Protein AF-A0A7S3XRV7-F1 (afdb_monomer)

Solvent-accessible surface area (backbone atoms only — not comparable to full-atom values): 9841 Å² total; per-residue (Å²): 119,77,59,69,60,52,67,41,55,9,74,80,78,59,75,49,63,31,38,31,33,31,69,78,79,70,46,40,19,21,65,66,60,40,55,63,63,30,68,46,78,93,39,49,84,57,52,68,46,79,44,56,48,9,41,76,78,67,71,34,35,34,39,29,37,45,71,66,58,72,59,90,91,42,73,57,55,18,23,24,20,53,62,63,31,58,74,76,40,69,88,53,53,67,45,72,58,41,41,45,9,73,83,78,66,64,41,60,31,34,33,35,26,58,67,57,84,57,42,33,23,21,55,58,59,39,58,69,63,36,70,49,75,79,50,50,76,42,54,65,48,78,47,76,76,53,37,56,66,55,54,53,49,53,54,50,28,59,76,69,71,63,35,66,70,61,50,54,54,50,53,56,54,64,72,75,113

pLDDT: mean 86.74, std 14.55, range [42.66, 98.19]

Sequence (177 aa):
TRETEFVVPCSHCEVENARRLCKECGEVFCAACYDELHAKGKRTGHTFSVVPMCGNCKYQHAARRCEDCHLPLQADRALLCDVCFLADHARHKFKFLLNVCVECRQYVGRVRCHGCLGDLYCLGCFDRLHRFGNKLHHAHERLRYYTMAMRVADKISVQTGQDPATRKAREAKAAAE

Nearest PDB structures (foldseek):
  7vsp-assembly2_B  TM=4.919E-01  e=4.381E-04  Arabidopsis thaliana
  7wsj-assembly2_C  TM=4.719E-01  e=2.017E-04  Arabidopsis thaliana
  7wsj-assembly1_B  TM=4.738E-01  e=2.152E-04  Arabidopsis thaliana
  2d8v-assembly1_A  TM=8.315E-01  e=1.534E-02  Mus musculus
  2yho-assembly1_A  TM=5.138E-01  e=1.511E+00  Homo sapiens

Secondary structure (DSSP, 8-state):
-TTT----B-TTTSSSBP-EEETTT--EE-HHHHHHHHSSGGGTT--EEE-PBPTTTSSSBP-EEESS---TT-GGGGEE-HHHHHHH-TTS-EEESB-B-TTTSSSB--EEETTTTTEEE-HHHHHHHSSSGGGGG--EEE-S--BHHHHHHHHHHHHTT--HHHHHHHHHHHT--

InterPro domains:
  IPR000315 B-box-type zinc finger [PS50119] (5-51)
  IPR000315 B-box-type zinc finger [SM00336] (5-51)
  IPR000315 B-box-type zinc finger [SM00336] (61-97)

Foldseek 3Di:
DVLQFAFFAAPPPSPDGFFWQWPVVRGTHNPVCCCVVQVDDPNVPIDTDTQACAQPPSGGTFQKFFPVPPDPVRNSNRGHALVVCVVPPVPTDIDTFADAQPPPSRHHFFKQWVVVVRGGHGRVVCCVPQVDDPSVPTDMDTHSGGGPVNVVVQVVCVVVVVHPVVVVVVVVVVVVD

Mean predicted aligned error: 7.34 Å

Structure (mmCIF, N/CA/C/O backbone):
data_AF-A0A7S3XRV7-F1
#
_entry.id   AF-A0A7S3XRV7-F1
#
loop_
_atom_site.group_PDB
_atom_site.id
_atom_site.type_symbol
_atom_site.label_atom_id
_atom_site.label_alt_id
_atom_site.label_comp_id
_atom_site.label_asym_id
_atom_site.label_entity_id
_atom_site.label_seq_id
_atom_site.pdbx_PDB_ins_code
_atom_site.Cartn_x
_atom_site.Cartn_y
_atom_site.Cartn_z
_atom_site.occupancy
_atom_site.B_iso_or_equiv
_atom_site.auth_seq_id
_atom_site.auth_comp_id
_atom_site.auth_asym_id
_atom_site.auth_atom_id
_atom_site.pdbx_PDB_model_num
ATOM 1 N N . THR A 1 1 ? 18.331 5.591 -1.174 1.00 53.75 1 THR A N 1
ATOM 2 C CA . THR A 1 1 ? 17.847 4.519 -0.268 1.00 53.75 1 THR A CA 1
ATOM 3 C C . THR A 1 1 ? 16.376 4.681 0.116 1.00 53.75 1 THR A C 1
ATOM 5 O O . THR A 1 1 ? 15.651 3.709 -0.016 1.00 53.75 1 THR A O 1
ATOM 8 N N . ARG A 1 2 ? 15.862 5.887 0.422 1.00 65.62 2 ARG A N 1
ATOM 9 C CA . ARG A 1 2 ? 14.422 6.123 0.728 1.00 65.62 2 ARG A CA 1
ATOM 10 C C . ARG A 1 2 ? 13.422 5.923 -0.434 1.00 65.62 2 ARG A C 1
ATOM 12 O O . ARG A 1 2 ? 12.218 5.801 -0.219 1.00 65.62 2 ARG A O 1
ATOM 19 N N . GLU A 1 3 ? 13.893 5.897 -1.680 1.00 81.00 3 GLU A N 1
ATOM 20 C CA . GLU A 1 3 ? 13.036 5.798 -2.876 1.00 81.00 3 GLU A CA 1
ATOM 21 C C . GLU A 1 3 ? 12.458 4.398 -3.126 1.00 81.00 3 GLU A C 1
ATOM 23 O O . GLU A 1 3 ? 11.454 4.270 -3.832 1.00 81.00 3 GLU A O 1
ATOM 28 N N . THR A 1 4 ? 13.064 3.355 -2.554 1.00 85.75 4 THR A N 1
ATOM 29 C CA . THR A 1 4 ? 12.650 1.948 -2.716 1.00 85.75 4 THR A CA 1
ATOM 30 C C . THR A 1 4 ? 12.044 1.364 -1.443 1.00 85.75 4 THR A C 1
ATOM 32 O O . THR A 1 4 ? 11.260 0.423 -1.520 1.00 85.75 4 THR A O 1
ATOM 35 N N . GLU A 1 5 ? 12.349 1.948 -0.283 1.00 91.06 5 GLU A N 1
ATOM 36 C CA . GLU A 1 5 ? 11.780 1.558 1.006 1.00 91.06 5 GLU A CA 1
ATOM 37 C C . GLU A 1 5 ? 10.291 1.897 1.066 1.00 91.06 5 GLU A C 1
ATOM 39 O O . GLU A 1 5 ? 9.912 3.061 0.917 1.00 91.06 5 GLU A O 1
ATOM 44 N N . PHE A 1 6 ? 9.440 0.898 1.303 1.00 94.75 6 PHE A N 1
ATOM 45 C CA . PHE A 1 6 ? 8.003 1.085 1.487 1.00 94.75 6 PHE A CA 1
ATOM 46 C C . PHE A 1 6 ? 7.627 0.947 2.964 1.00 94.75 6 PHE A C 1
ATOM 48 O O . PHE A 1 6 ? 7.360 -0.146 3.462 1.00 94.75 6 PHE A O 1
ATOM 55 N N . VAL A 1 7 ? 7.634 2.082 3.660 1.00 95.19 7 VAL A N 1
ATOM 56 C CA . VAL A 1 7 ? 7.236 2.206 5.064 1.00 95.19 7 VAL A CA 1
ATOM 57 C C . VAL A 1 7 ? 6.002 3.094 5.140 1.00 95.19 7 VAL A C 1
ATOM 59 O O . VAL A 1 7 ? 5.968 4.171 4.541 1.00 95.19 7 VAL A O 1
ATOM 62 N N . VAL A 1 8 ? 4.987 2.629 5.861 1.00 96.19 8 VAL A N 1
ATOM 63 C CA . VAL A 1 8 ? 3.709 3.320 6.040 1.00 96.19 8 VAL A CA 1
ATOM 64 C C . VAL A 1 8 ? 3.580 3.754 7.501 1.00 96.19 8 VAL A C 1
ATOM 66 O O . VAL A 1 8 ? 3.195 2.936 8.343 1.00 96.19 8 VAL A O 1
ATOM 69 N N . PRO A 1 9 ? 3.899 5.016 7.829 1.00 96.12 9 PRO A N 1
ATOM 70 C CA . PRO A 1 9 ? 3.739 5.526 9.182 1.00 96.12 9 PRO A CA 1
ATOM 71 C C . PRO A 1 9 ? 2.257 5.713 9.523 1.00 96.12 9 PRO A C 1
ATOM 73 O O . PRO A 1 9 ? 1.427 5.999 8.653 1.00 96.12 9 PRO A O 1
ATOM 76 N N . CYS A 1 10 ? 1.933 5.571 10.805 1.00 97.44 10 CYS A N 1
ATOM 77 C CA . CYS A 1 10 ? 0.620 5.871 11.366 1.00 97.44 10 CYS A CA 1
ATOM 78 C C . CYS A 1 10 ? 0.174 7.290 10.981 1.00 97.44 10 CYS A C 1
ATOM 80 O O . CYS A 1 10 ? 0.929 8.239 11.171 1.00 97.44 10 CYS A O 1
ATOM 82 N N . SER A 1 11 ? -1.058 7.452 10.495 1.00 96.38 11 SER A N 1
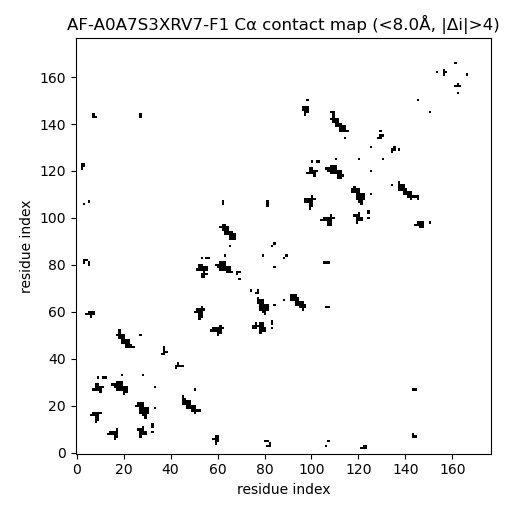ATOM 83 C CA . SER A 1 11 ? -1.632 8.763 10.162 1.00 96.38 11 SER A CA 1
ATOM 84 C C . SER A 1 11 ? -1.837 9.668 11.381 1.00 96.38 11 SER A C 1
ATOM 86 O O . SER A 1 11 ? -2.041 10.862 11.206 1.00 96.38 11 SER A O 1
ATOM 88 N N . HIS A 1 12 ? -1.810 9.119 12.601 1.00 96.50 12 HIS A N 1
ATOM 89 C CA . HIS A 1 12 ? -2.003 9.903 13.820 1.00 96.50 12 HIS A CA 1
ATOM 90 C C . HIS A 1 12 ? -0.690 10.325 14.481 1.00 96.50 12 HIS A C 1
ATOM 92 O O . HIS A 1 12 ? -0.454 11.513 14.653 1.00 96.50 12 HIS A O 1
ATOM 98 N N . CYS A 1 13 ? 0.154 9.364 14.869 1.00 97.06 13 CYS A N 1
ATOM 99 C CA . CYS A 1 13 ? 1.386 9.675 15.593 1.00 97.06 13 CYS A CA 1
ATOM 100 C C . CYS A 1 13 ? 2.597 9.879 14.681 1.00 97.06 13 CYS A C 1
ATOM 102 O O . CYS A 1 13 ? 3.592 10.411 15.144 1.00 97.06 13 CYS A O 1
ATOM 104 N N . GLU A 1 14 ? 2.554 9.405 13.431 1.00 95.88 14 GLU A N 1
ATOM 105 C CA . GLU A 1 14 ? 3.657 9.438 12.452 1.00 95.88 14 GLU A CA 1
ATOM 106 C C . GLU A 1 14 ? 4.988 8.789 12.884 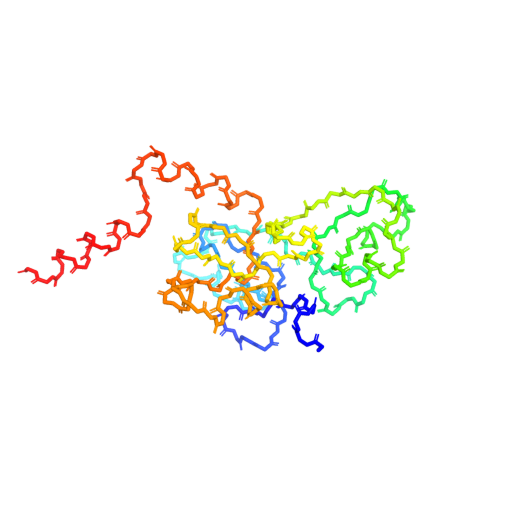1.00 95.88 14 GLU A C 1
ATOM 108 O O . GLU A 1 14 ? 5.925 8.731 12.092 1.00 95.88 14 GLU A O 1
ATOM 113 N N . VAL A 1 15 ? 5.054 8.238 14.098 1.00 95.12 15 VAL A N 1
ATOM 114 C CA . VAL A 1 15 ? 6.232 7.565 14.661 1.00 95.12 15 VAL A CA 1
ATOM 115 C C . VAL A 1 15 ? 6.215 6.071 14.339 1.00 95.12 15 VAL A C 1
ATOM 117 O O . VAL A 1 15 ? 7.172 5.531 13.793 1.00 95.12 15 VAL A O 1
ATOM 120 N N . GLU A 1 16 ? 5.110 5.396 14.656 1.00 96.50 16 GLU A N 1
ATOM 121 C CA . GLU A 1 16 ? 5.004 3.942 14.538 1.00 96.50 16 GLU A CA 1
ATOM 122 C C . GLU A 1 16 ? 4.483 3.494 13.172 1.00 96.50 16 GLU A C 1
ATOM 124 O O . GLU A 1 16 ? 3.670 4.167 12.528 1.00 96.50 16 GLU A O 1
ATOM 129 N N . ASN A 1 17 ? 4.874 2.286 12.766 1.00 96.94 17 ASN A N 1
ATOM 130 C CA . ASN A 1 17 ? 4.366 1.668 11.547 1.00 96.94 17 ASN A CA 1
ATOM 131 C C . ASN A 1 17 ? 2.883 1.320 11.672 1.00 96.94 17 ASN A C 1
ATOM 133 O O . ASN A 1 17 ? 2.439 0.688 12.637 1.00 96.94 17 ASN A O 1
ATOM 137 N N . ALA A 1 18 ? 2.118 1.664 10.641 1.00 97.69 18 ALA A N 1
ATOM 138 C CA . ALA A 1 18 ? 0.713 1.326 10.586 1.00 97.69 18 ALA A CA 1
ATOM 139 C C . ALA A 1 18 ? 0.502 -0.192 10.528 1.00 97.69 18 ALA A C 1
ATOM 141 O O . ALA A 1 18 ? 1.194 -0.914 9.812 1.00 97.69 18 ALA A O 1
ATOM 142 N N . ARG A 1 19 ? -0.486 -0.676 11.278 1.00 97.56 19 ARG A N 1
ATOM 143 C CA . ARG A 1 19 ? -0.888 -2.090 11.336 1.00 97.56 19 ARG A CA 1
ATOM 144 C C . ARG A 1 19 ? -2.345 -2.297 10.947 1.00 97.56 19 ARG A C 1
ATOM 146 O O . ARG A 1 19 ? -2.739 -3.426 10.662 1.00 97.56 19 ARG A O 1
ATOM 153 N N . ARG A 1 20 ? -3.141 -1.227 10.925 1.00 97.75 20 ARG A N 1
ATOM 154 C CA . ARG A 1 20 ? -4.582 -1.269 10.677 1.00 97.75 20 ARG A CA 1
ATOM 155 C C . ARG A 1 20 ? -4.966 -0.192 9.671 1.00 97.75 20 ARG A C 1
ATOM 157 O O . ARG A 1 20 ? -4.579 0.958 9.835 1.00 97.75 20 ARG A O 1
ATOM 164 N N . LEU A 1 21 ? -5.712 -0.574 8.643 1.00 97.12 21 LEU A N 1
ATOM 165 C CA . LEU A 1 21 ? -6.384 0.331 7.716 1.00 97.12 21 LEU A CA 1
ATOM 166 C C . LEU A 1 21 ? -7.851 0.365 8.123 1.00 97.12 21 LEU A C 1
ATOM 168 O O . LEU A 1 21 ? -8.527 -0.658 8.026 1.00 97.12 21 LEU A O 1
ATOM 172 N N . CYS A 1 22 ? -8.323 1.516 8.584 1.00 95.88 22 CYS A N 1
ATOM 173 C CA . CYS A 1 22 ? -9.730 1.733 8.885 1.00 95.88 22 CYS A CA 1
ATOM 174 C C . CYS A 1 22 ? -10.523 1.793 7.574 1.00 95.88 22 CYS A C 1
ATOM 176 O O . CYS A 1 22 ? -10.185 2.592 6.698 1.00 95.88 22 CYS A O 1
ATOM 178 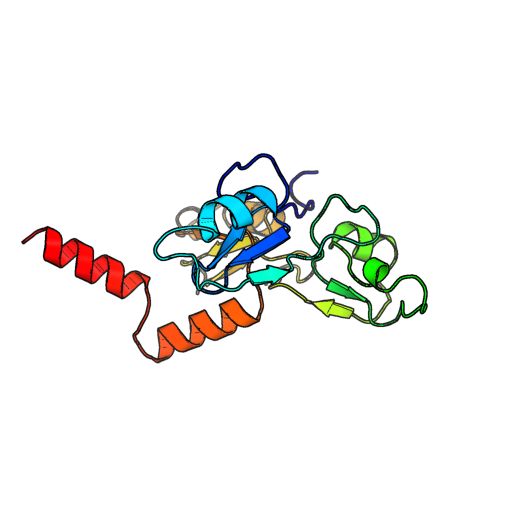N N . LYS A 1 23 ? -11.551 0.953 7.416 1.00 92.62 23 LYS A N 1
ATOM 179 C CA . LYS A 1 23 ? -12.279 0.839 6.140 1.00 92.62 23 LYS A CA 1
ATOM 180 C C . LYS A 1 23 ? -13.158 2.055 5.868 1.00 92.62 23 LYS A C 1
ATOM 182 O O . LYS A 1 23 ? -13.346 2.423 4.715 1.00 92.62 23 LYS A O 1
ATOM 187 N N . GLU A 1 24 ? -13.661 2.678 6.925 1.00 92.06 24 GLU A N 1
ATOM 188 C CA . GLU A 1 24 ? -14.593 3.798 6.875 1.00 92.06 24 GLU A CA 1
ATOM 189 C C . GLU A 1 24 ? -13.853 5.141 6.840 1.00 92.06 24 GLU A C 1
ATOM 191 O O . GLU A 1 24 ? -14.269 6.050 6.128 1.00 92.06 24 GLU A O 1
ATOM 196 N N . CYS A 1 25 ? -12.725 5.268 7.553 1.00 91.81 25 CYS A N 1
ATOM 197 C CA . CYS A 1 25 ? -11.884 6.469 7.458 1.00 91.81 25 CYS A CA 1
ATOM 198 C C . CYS A 1 25 ? -11.032 6.482 6.178 1.00 91.81 25 CYS A C 1
ATOM 200 O O . CYS A 1 25 ? -10.655 7.550 5.711 1.00 91.81 25 CYS A O 1
ATOM 202 N N . GLY A 1 26 ? -10.668 5.308 5.644 1.00 90.44 26 GLY A N 1
ATOM 203 C CA . GLY A 1 26 ? -9.683 5.188 4.560 1.00 90.44 26 GLY A CA 1
ATOM 204 C C . GLY A 1 26 ? -8.242 5.490 4.997 1.00 90.44 26 GLY A C 1
ATOM 205 O O . GLY A 1 26 ? -7.362 5.664 4.157 1.00 90.44 26 GLY A O 1
ATOM 206 N N . GLU A 1 27 ? -7.992 5.546 6.307 1.00 93.19 27 GLU A N 1
ATOM 207 C CA . GLU A 1 27 ? -6.715 5.934 6.910 1.00 93.19 27 GLU A CA 1
ATOM 208 C C . GLU A 1 27 ? -6.035 4.774 7.639 1.00 93.19 27 GLU A C 1
ATOM 210 O O . GLU A 1 27 ? -6.674 3.814 8.084 1.00 93.19 27 GLU A O 1
ATOM 215 N N . VAL A 1 28 ? -4.715 4.882 7.786 1.00 96.88 28 VAL A N 1
ATOM 216 C CA . VAL A 1 28 ? -3.864 3.849 8.376 1.00 96.88 28 VAL A CA 1
ATOM 217 C C . VAL A 1 28 ? -3.345 4.263 9.747 1.00 96.88 28 VAL A C 1
ATOM 219 O O . VAL A 1 28 ? -2.876 5.377 9.945 1.00 96.88 28 VAL A O 1
ATOM 222 N N . PHE A 1 29 ? -3.381 3.342 10.701 1.00 97.94 29 PHE A N 1
ATOM 223 C CA . PHE A 1 29 ? -3.020 3.590 12.092 1.00 97.94 29 PHE A CA 1
ATOM 224 C C . PHE A 1 29 ? -2.095 2.493 12.613 1.00 97.94 29 PHE A C 1
ATOM 226 O O . PHE A 1 29 ? -2.196 1.328 12.207 1.00 97.94 29 PHE A O 1
ATOM 233 N N . CYS A 1 30 ? -1.203 2.839 13.542 1.00 98.19 30 CYS A N 1
ATOM 234 C CA . CYS A 1 30 ? -0.597 1.829 14.407 1.00 98.19 30 CYS A CA 1
ATOM 235 C C . CYS A 1 30 ? -1.685 1.219 15.312 1.00 98.19 30 CYS A C 1
ATOM 237 O O . CYS A 1 30 ? -2.780 1.770 15.442 1.00 98.19 30 CYS A O 1
ATOM 239 N N . ALA A 1 31 ? -1.404 0.062 15.916 1.00 97.62 31 ALA A N 1
ATOM 240 C CA . ALA A 1 31 ? -2.401 -0.643 16.724 1.00 97.62 31 ALA A CA 1
ATOM 241 C C . ALA A 1 31 ? -2.924 0.223 17.886 1.00 97.62 31 ALA A C 1
ATOM 243 O O . ALA A 1 31 ? -4.133 0.380 18.011 1.00 97.62 31 ALA A O 1
ATOM 244 N N . ALA A 1 32 ? -2.021 0.863 18.639 1.00 97.62 32 ALA A N 1
ATOM 245 C CA . ALA A 1 32 ? -2.371 1.699 19.787 1.00 97.62 32 ALA A CA 1
ATOM 246 C C . ALA A 1 32 ? -3.255 2.897 19.402 1.00 97.62 32 ALA A C 1
ATOM 248 O O . ALA A 1 32 ? -4.332 3.067 19.965 1.00 97.62 32 ALA A O 1
ATOM 249 N N . CYS A 1 33 ? -2.856 3.683 18.392 1.00 97.81 33 CYS A N 1
ATOM 250 C CA . CYS A 1 33 ? -3.654 4.831 17.955 1.00 97.81 33 CYS A CA 1
ATOM 251 C C . CYS A 1 33 ? -5.008 4.410 17.378 1.00 97.81 33 CYS A C 1
ATOM 253 O O . CYS A 1 33 ? -5.979 5.148 17.510 1.00 97.81 33 CYS A O 1
ATOM 255 N N . TYR A 1 34 ? -5.096 3.243 16.726 1.00 97.44 34 TYR A N 1
ATOM 256 C CA . TYR A 1 34 ? -6.392 2.742 16.281 1.00 97.44 34 TYR A CA 1
ATOM 257 C C . TYR A 1 34 ? -7.297 2.463 17.479 1.00 97.44 34 TYR A C 1
ATOM 259 O O . TYR A 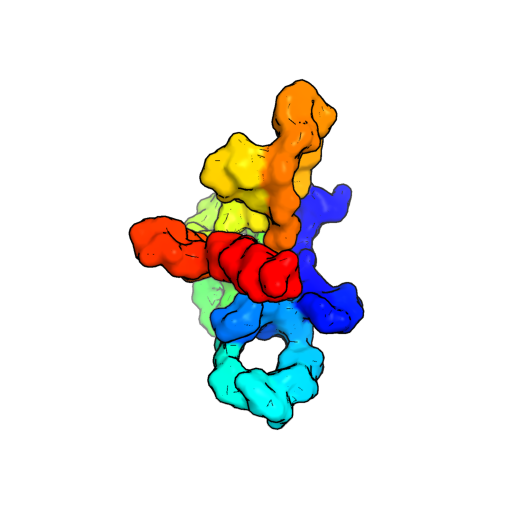1 34 ? -8.410 2.978 17.505 1.00 97.44 34 TYR A O 1
ATOM 267 N N . ASP A 1 35 ? -6.812 1.682 18.448 1.00 96.62 35 ASP A N 1
ATOM 268 C CA . ASP A 1 35 ? -7.576 1.292 19.634 1.00 96.62 35 ASP A CA 1
ATOM 269 C C . ASP A 1 35 ? -8.032 2.521 20.428 1.00 96.62 35 ASP A C 1
ATOM 271 O O . ASP A 1 35 ? -9.197 2.618 20.794 1.00 96.62 35 ASP A O 1
ATOM 275 N N . GLU A 1 36 ? -7.167 3.516 20.608 1.00 95.81 36 GLU A N 1
ATOM 276 C CA . GLU A 1 36 ? -7.512 4.746 21.321 1.00 95.81 36 GLU A CA 1
ATOM 277 C C . GLU A 1 36 ? -8.554 5.597 20.573 1.00 95.81 36 GLU A C 1
ATOM 279 O O . GLU A 1 36 ? -9.579 5.985 21.142 1.00 95.81 36 GLU A O 1
ATOM 284 N N . LEU A 1 37 ? -8.325 5.868 19.282 1.00 94.25 37 LEU A N 1
ATOM 285 C CA . LEU A 1 37 ? -9.169 6.774 18.494 1.00 94.25 37 LEU A CA 1
ATOM 286 C C . LEU A 1 37 ? -10.489 6.144 18.039 1.00 94.25 37 LEU A C 1
ATOM 288 O O . LEU A 1 37 ? -11.426 6.877 17.710 1.00 94.25 37 LEU A O 1
ATOM 292 N N . HIS A 1 38 ? -10.557 4.813 17.980 1.00 95.62 38 HIS A N 1
ATOM 293 C CA . HIS A 1 38 ? -11.748 4.065 17.577 1.00 95.62 38 HIS A CA 1
ATOM 294 C C . HIS A 1 38 ? -12.457 3.401 18.762 1.00 95.62 38 HIS A C 1
ATOM 296 O O . HIS A 1 38 ? -13.510 2.818 18.565 1.00 95.62 38 HIS A O 1
ATOM 302 N N . ALA A 1 39 ? -11.980 3.536 20.004 1.00 92.62 39 ALA A N 1
ATOM 303 C CA . ALA A 1 39 ? -12.723 3.059 21.176 1.00 92.62 39 ALA A CA 1
ATOM 304 C C . ALA A 1 39 ? -13.896 3.967 21.583 1.00 92.62 39 ALA A C 1
ATOM 306 O O . ALA A 1 39 ? -14.710 3.569 22.416 1.00 92.62 39 ALA A O 1
ATOM 307 N N . LYS A 1 40 ? -13.990 5.202 21.060 1.00 89.75 40 LYS A N 1
ATOM 308 C CA . LYS A 1 40 ? -14.964 6.204 21.532 1.00 89.75 40 LYS A CA 1
ATOM 309 C C . LYS A 1 40 ? -15.657 6.971 20.402 1.00 89.75 40 LYS A C 1
ATOM 311 O O . LYS A 1 40 ? -15.126 7.160 19.309 1.00 89.75 40 LYS A O 1
ATOM 316 N N . GLY A 1 41 ? -16.865 7.453 20.700 1.00 89.44 41 GLY A N 1
ATOM 317 C CA . GLY A 1 41 ? -17.637 8.339 19.828 1.00 89.44 41 GLY A CA 1
ATOM 318 C C . GLY A 1 41 ? -18.067 7.689 18.510 1.00 89.44 41 GLY A C 1
ATOM 319 O O . GLY A 1 41 ? -18.326 6.489 18.444 1.00 89.44 41 GLY A O 1
ATOM 320 N N . LYS A 1 42 ? -18.127 8.500 17.446 1.00 88.88 42 LYS A N 1
ATOM 321 C CA . LYS A 1 42 ? -18.632 8.102 16.118 1.00 88.88 42 LYS A CA 1
ATOM 322 C C . LYS A 1 42 ? -17.788 7.027 15.413 1.00 88.88 42 LYS A C 1
ATOM 324 O O . LYS A 1 42 ? -18.246 6.474 14.424 1.00 88.88 42 LYS A O 1
ATOM 329 N N . ARG A 1 43 ? -16.575 6.744 15.903 1.00 90.38 43 ARG A N 1
ATOM 330 C CA . ARG A 1 43 ? -15.614 5.810 15.287 1.00 90.38 43 ARG A CA 1
ATOM 331 C C . ARG A 1 43 ? -15.644 4.396 15.881 1.00 90.38 43 ARG A C 1
ATOM 333 O O . ARG A 1 43 ? -14.946 3.527 15.379 1.00 90.38 43 ARG A O 1
ATOM 340 N N . THR A 1 44 ? -16.463 4.159 16.905 1.00 91.75 44 THR A N 1
ATOM 341 C CA . THR A 1 44 ? -16.598 2.861 17.602 1.00 91.75 44 THR A CA 1
ATOM 342 C C . THR A 1 44 ? -17.064 1.711 16.725 1.00 91.75 44 THR A C 1
ATOM 344 O O . THR A 1 44 ? -16.652 0.577 16.934 1.00 91.75 44 THR A O 1
ATOM 347 N N . GLY A 1 45 ? -17.906 1.998 15.732 1.00 92.62 45 GLY A N 1
ATOM 348 C CA . GLY A 1 45 ? -18.403 0.994 14.792 1.00 92.62 45 GLY A CA 1
ATOM 349 C C . GLY A 1 45 ? -17.498 0.755 13.585 1.00 92.62 45 GLY A C 1
ATOM 350 O O . GLY A 1 45 ? -17.849 -0.049 12.727 1.00 92.62 45 GLY A O 1
ATOM 351 N N . HIS A 1 46 ? -16.377 1.469 13.471 1.00 95.69 46 HIS A N 1
ATOM 352 C CA . HIS A 1 46 ? -15.494 1.312 12.324 1.00 95.69 46 HIS A CA 1
ATOM 353 C C . HIS A 1 46 ? -14.746 -0.016 12.398 1.00 95.69 46 HIS A C 1
ATOM 355 O O . HIS A 1 46 ? -14.323 -0.467 13.462 1.00 95.69 46 HIS A O 1
ATOM 361 N N . THR A 1 47 ? -14.535 -0.623 11.240 1.00 95.50 47 THR A N 1
ATOM 362 C CA . THR A 1 47 ? -13.803 -1.873 11.097 1.00 95.50 47 THR A CA 1
ATOM 363 C C . THR A 1 47 ? -12.443 -1.621 10.460 1.00 95.50 47 THR A C 1
ATOM 365 O O . THR A 1 47 ? -12.191 -0.596 9.824 1.00 95.50 47 THR A O 1
ATOM 368 N N . PHE A 1 48 ? -11.517 -2.566 10.616 1.00 96.69 48 PHE A N 1
ATOM 369 C CA . PHE A 1 48 ? -10.208 -2.459 9.985 1.00 96.69 48 PHE A CA 1
ATOM 370 C C . PHE A 1 48 ? -9.825 -3.706 9.201 1.00 96.69 48 PHE A C 1
ATOM 372 O O . PHE A 1 48 ? -10.298 -4.814 9.450 1.00 96.69 48 PHE A O 1
ATOM 379 N N . SER A 1 49 ? -8.937 -3.512 8.232 1.00 95.56 49 SER A N 1
ATOM 380 C CA . SER A 1 49 ? -8.133 -4.575 7.637 1.00 95.56 49 SER A CA 1
ATOM 381 C C . SER A 1 49 ? -6.689 -4.467 8.112 1.00 95.56 49 SER A C 1
ATOM 383 O O . SER A 1 49 ? -6.188 -3.371 8.370 1.00 95.56 49 SER A O 1
ATOM 385 N N . VAL A 1 50 ? -6.004 -5.603 8.208 1.00 95.81 50 VAL A N 1
ATOM 386 C CA . VAL A 1 50 ? -4.589 -5.643 8.588 1.00 95.81 50 VAL A CA 1
ATOM 387 C C . VAL A 1 50 ? -3.734 -5.032 7.480 1.00 95.81 50 VAL A C 1
ATOM 389 O O . VAL A 1 50 ? -3.914 -5.349 6.306 1.00 95.81 50 VAL A O 1
ATOM 392 N N . VAL A 1 51 ? -2.780 -4.186 7.867 1.00 96.38 51 VAL A N 1
ATOM 393 C CA . VAL A 1 51 ? -1.712 -3.686 6.994 1.00 96.38 51 VAL A CA 1
ATOM 394 C C . VAL A 1 51 ? -0.501 -4.609 7.201 1.00 96.38 51 VAL A C 1
ATOM 396 O O . VAL A 1 51 ? 0.153 -4.529 8.245 1.00 96.38 51 VAL A O 1
ATOM 399 N N . PRO A 1 52 ? -0.224 -5.543 6.275 1.00 95.50 52 PRO A N 1
ATOM 400 C CA . PRO A 1 52 ? 0.789 -6.567 6.472 1.00 95.50 52 PRO A CA 1
ATOM 401 C C . PRO A 1 52 ? 2.202 -5.984 6.418 1.00 95.50 52 PRO A C 1
ATOM 403 O O . PRO A 1 52 ? 2.520 -5.150 5.567 1.00 95.50 52 PRO A O 1
ATOM 406 N N . MET A 1 53 ? 3.074 -6.492 7.286 1.00 95.69 53 MET A N 1
ATOM 407 C CA . MET A 1 53 ? 4.515 -6.249 7.201 1.00 95.69 53 MET A CA 1
ATOM 408 C C . MET A 1 53 ? 5.192 -7.299 6.333 1.00 95.69 53 MET A C 1
ATOM 410 O O . MET A 1 53 ? 4.706 -8.421 6.201 1.00 95.69 53 MET A O 1
ATOM 414 N N . CYS A 1 54 ? 6.358 -6.953 5.799 1.00 94.88 54 CYS A N 1
ATOM 415 C CA . CYS A 1 54 ? 7.258 -7.904 5.171 1.00 94.88 54 CYS A CA 1
ATOM 416 C C . CYS A 1 54 ? 7.669 -8.980 6.183 1.00 94.88 54 CYS A C 1
ATOM 418 O O . CYS A 1 54 ? 8.241 -8.685 7.230 1.00 94.88 54 CYS A O 1
ATOM 420 N N . GLY A 1 55 ? 7.409 -10.238 5.854 1.00 91.69 55 GLY A N 1
ATOM 421 C CA . GLY A 1 55 ? 7.771 -11.402 6.640 1.00 91.69 55 GLY A CA 1
ATOM 422 C C . GLY A 1 55 ? 9.266 -11.662 6.743 1.00 91.69 55 GLY A C 1
ATOM 423 O O . GLY A 1 55 ? 9.671 -12.370 7.660 1.00 91.69 55 GLY A O 1
ATOM 424 N N . ASN A 1 56 ? 10.068 -11.083 5.845 1.00 91.00 56 ASN A N 1
ATOM 425 C CA . ASN A 1 56 ? 11.522 -11.205 5.877 1.00 91.00 56 ASN A CA 1
ATOM 426 C C . ASN A 1 56 ? 12.155 -10.138 6.785 1.00 91.00 56 ASN A C 1
ATOM 428 O O . ASN A 1 56 ? 12.687 -10.459 7.840 1.00 91.00 56 ASN A O 1
ATOM 432 N N . CYS A 1 57 ? 12.044 -8.853 6.423 1.00 93.06 57 CYS A N 1
ATOM 433 C CA . CYS A 1 57 ? 12.723 -7.781 7.160 1.00 93.06 57 CYS A CA 1
ATOM 434 C C . CYS A 1 57 ? 11.942 -7.228 8.359 1.00 93.06 57 CYS A C 1
ATOM 436 O O . CYS A 1 57 ? 12.522 -6.508 9.163 1.00 93.06 57 CYS A O 1
ATOM 438 N N . LYS A 1 58 ? 10.625 -7.478 8.454 1.00 92.56 58 LYS A N 1
ATOM 439 C CA . LYS A 1 58 ? 9.706 -6.972 9.502 1.00 92.56 58 LYS A CA 1
ATOM 440 C C . LYS A 1 58 ? 9.685 -5.440 9.699 1.00 92.56 58 LYS A C 1
ATOM 442 O O . LYS A 1 58 ? 8.951 -4.950 10.554 1.00 92.56 58 LYS A O 1
ATOM 447 N N . TYR A 1 59 ? 10.409 -4.693 8.864 1.00 93.00 59 TYR A N 1
ATOM 448 C CA . TYR A 1 59 ? 10.549 -3.237 8.898 1.00 93.00 59 TYR A CA 1
ATOM 449 C C . TYR A 1 59 ? 9.680 -2.528 7.852 1.00 93.00 59 TYR A C 1
ATOM 451 O O . TYR A 1 59 ? 9.003 -1.555 8.170 1.00 93.00 59 TYR A O 1
ATOM 459 N N . GLN A 1 60 ? 9.665 -3.032 6.616 1.00 95.69 60 GLN A N 1
ATOM 460 C CA . GLN A 1 60 ? 8.842 -2.489 5.531 1.00 95.69 60 GLN A CA 1
ATOM 461 C C . GLN A 1 60 ? 7.484 -3.185 5.463 1.00 95.69 60 GL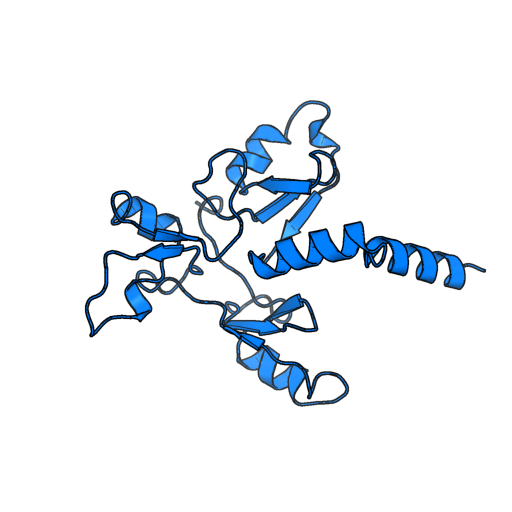N A C 1
ATOM 463 O O . GLN A 1 60 ? 7.341 -4.338 5.881 1.00 95.69 60 GLN A O 1
ATOM 468 N N . HIS A 1 61 ? 6.498 -2.520 4.869 1.00 96.50 61 HIS A N 1
ATOM 469 C CA . HIS A 1 61 ? 5.195 -3.112 4.588 1.00 96.50 61 HIS A CA 1
ATOM 470 C C . HIS A 1 61 ? 5.262 -4.071 3.401 1.00 96.50 61 HIS A C 1
ATOM 472 O O . HIS A 1 61 ? 6.039 -3.889 2.461 1.00 96.50 61 HIS A O 1
ATOM 478 N N . ALA A 1 62 ? 4.448 -5.124 3.444 1.00 95.81 62 ALA A N 1
ATOM 479 C CA . ALA A 1 62 ? 4.374 -6.077 2.350 1.00 95.81 62 ALA A CA 1
ATOM 480 C C . ALA A 1 62 ? 3.628 -5.466 1.158 1.00 95.81 62 ALA A C 1
ATOM 482 O O . ALA A 1 62 ? 2.515 -4.955 1.286 1.00 95.81 62 ALA A O 1
ATOM 483 N N . ALA A 1 63 ? 4.242 -5.567 -0.016 1.00 95.25 63 ALA A N 1
ATOM 484 C CA . ALA A 1 63 ? 3.657 -5.161 -1.287 1.00 95.25 63 ALA A CA 1
ATOM 485 C C . ALA A 1 63 ? 3.013 -6.348 -2.017 1.00 95.25 63 ALA A C 1
ATOM 487 O O . ALA A 1 63 ? 2.136 -6.166 -2.867 1.00 95.25 63 ALA A O 1
ATOM 488 N N . ARG A 1 64 ? 3.466 -7.571 -1.710 1.00 93.25 64 ARG A N 1
ATOM 489 C CA . ARG A 1 64 ? 3.147 -8.788 -2.460 1.00 93.25 64 ARG A CA 1
ATOM 490 C C . ARG A 1 64 ? 3.015 -9.988 -1.541 1.00 93.25 64 ARG A C 1
ATOM 492 O O . ARG A 1 64 ? 3.597 -10.024 -0.457 1.00 93.25 64 ARG A O 1
ATOM 499 N N . ARG A 1 65 ? 2.298 -10.990 -2.036 1.00 93.38 65 ARG A N 1
ATOM 500 C CA . ARG A 1 65 ? 2.291 -12.353 -1.516 1.00 93.38 65 ARG A CA 1
ATOM 501 C C . ARG A 1 65 ? 2.969 -13.271 -2.529 1.00 93.38 65 ARG A C 1
ATOM 503 O O . ARG A 1 65 ? 2.501 -13.356 -3.660 1.00 93.38 65 ARG A O 1
ATOM 510 N N . CYS A 1 66 ? 4.037 -13.943 -2.121 1.00 92.88 66 CYS A N 1
ATOM 511 C CA . CYS A 1 66 ? 4.644 -15.048 -2.851 1.00 92.88 66 CYS A CA 1
ATOM 512 C C . CYS A 1 66 ? 3.704 -16.262 -2.820 1.00 92.88 66 CYS A C 1
ATOM 514 O O . CYS A 1 66 ? 3.180 -16.604 -1.761 1.00 92.88 66 CYS A O 1
ATOM 516 N N . GLU A 1 67 ? 3.498 -16.891 -3.972 1.00 90.44 67 GLU A N 1
ATOM 517 C CA . GLU A 1 67 ? 2.662 -18.085 -4.154 1.00 90.44 67 GLU A CA 1
ATOM 518 C C . GLU A 1 67 ? 3.496 -19.353 -4.378 1.00 90.44 67 GLU A C 1
ATOM 520 O O . GLU A 1 67 ? 2.944 -20.408 -4.650 1.00 90.44 67 GLU A O 1
ATOM 525 N N . ASP A 1 68 ? 4.820 -19.286 -4.268 1.00 88.88 68 ASP A N 1
ATOM 526 C CA . ASP A 1 68 ? 5.662 -20.488 -4.340 1.00 88.88 68 ASP A CA 1
ATOM 527 C C . ASP A 1 68 ? 6.234 -20.852 -2.959 1.00 88.88 68 ASP A C 1
ATOM 529 O O . ASP A 1 68 ? 6.493 -22.017 -2.658 1.00 88.88 68 ASP A O 1
ATOM 533 N N . CYS A 1 69 ? 6.366 -19.873 -2.059 1.00 81.69 69 CYS A N 1
ATOM 534 C CA . CYS A 1 69 ? 6.876 -20.076 -0.704 1.00 81.69 69 CYS A CA 1
ATOM 535 C C . CYS A 1 69 ? 5.744 -20.461 0.261 1.00 81.69 69 CYS A C 1
ATOM 537 O O . CYS A 1 69 ? 5.258 -19.632 1.027 1.00 81.69 69 CYS A O 1
ATOM 539 N N . HIS A 1 70 ? 5.329 -21.728 0.219 1.00 67.25 70 HIS A N 1
ATOM 540 C CA . HIS A 1 70 ? 4.191 -22.262 0.984 1.00 67.25 70 HIS A CA 1
ATOM 541 C C . HIS A 1 70 ? 4.571 -23.141 2.182 1.00 67.25 70 HIS A C 1
ATOM 543 O O . HIS A 1 70 ? 3.773 -23.972 2.613 1.00 67.25 70 HIS A O 1
ATOM 549 N N . LEU A 1 71 ? 5.776 -22.994 2.742 1.00 59.84 71 LEU A N 1
ATOM 550 C CA . LEU A 1 71 ? 6.163 -23.848 3.865 1.00 59.84 71 LEU A CA 1
ATOM 551 C C . LEU A 1 71 ? 5.177 -23.666 5.045 1.00 59.84 71 LEU A C 1
ATOM 553 O O . LEU A 1 71 ? 5.011 -22.533 5.512 1.00 59.84 71 LEU A O 1
ATOM 557 N N . PRO A 1 72 ? 4.553 -24.755 5.554 1.00 56.03 72 PRO A N 1
ATOM 558 C CA . PRO A 1 72 ? 3.464 -24.702 6.544 1.00 56.03 72 PRO A CA 1
ATOM 559 C C . PRO A 1 72 ? 3.810 -23.964 7.841 1.00 56.03 72 PRO A C 1
ATOM 561 O O . PRO A 1 72 ? 2.929 -23.499 8.554 1.00 56.03 72 PRO A O 1
ATOM 564 N N . LEU A 1 73 ? 5.102 -23.833 8.142 1.00 55.25 73 LEU A N 1
ATOM 565 C CA . LEU A 1 73 ? 5.612 -23.234 9.372 1.00 55.25 73 LEU A CA 1
ATOM 566 C C . LEU A 1 73 ? 5.846 -21.715 9.272 1.00 55.25 73 LEU A C 1
ATOM 568 O O . LEU A 1 73 ? 6.278 -21.110 10.250 1.00 55.25 73 LEU A O 1
ATOM 572 N N . GLN A 1 74 ? 5.637 -21.082 8.107 1.00 59.81 74 GLN A N 1
ATOM 573 C CA . GLN A 1 74 ? 6.068 -19.694 7.865 1.00 59.81 74 GLN A CA 1
ATOM 574 C C . GLN A 1 74 ? 5.108 -18.893 6.960 1.00 59.81 74 GLN A C 1
ATOM 576 O O . GLN A 1 74 ? 5.557 -18.165 6.077 1.00 59.81 74 GLN A O 1
ATOM 581 N N . ALA A 1 75 ? 3.791 -18.967 7.193 1.00 63.22 75 ALA A N 1
ATOM 582 C CA . ALA A 1 75 ? 2.777 -18.215 6.427 1.00 63.22 75 ALA A CA 1
ATOM 583 C C . ALA A 1 75 ? 3.064 -16.698 6.330 1.00 63.22 75 ALA A C 1
ATOM 585 O O . ALA A 1 75 ? 2.798 -16.063 5.308 1.00 63.22 75 ALA A O 1
ATOM 586 N N . ASP A 1 76 ? 3.681 -16.131 7.368 1.00 68.06 76 ASP A N 1
ATOM 587 C CA . ASP A 1 76 ? 4.134 -14.742 7.410 1.00 68.06 76 ASP A CA 1
ATOM 588 C C . ASP A 1 76 ? 5.238 -14.422 6.391 1.00 68.06 76 ASP A C 1
ATOM 590 O O . ASP A 1 76 ? 5.292 -13.298 5.895 1.00 68.06 76 ASP A O 1
ATOM 594 N N . ARG A 1 77 ? 6.119 -15.378 6.057 1.00 76.38 77 ARG A N 1
ATOM 595 C CA . ARG A 1 77 ? 7.237 -15.162 5.118 1.00 76.38 77 ARG A CA 1
ATOM 596 C C . ARG A 1 77 ? 6.806 -15.094 3.658 1.00 76.38 77 ARG A C 1
ATOM 598 O O . ARG A 1 77 ? 7.567 -14.589 2.840 1.00 76.38 77 ARG A O 1
ATOM 605 N N . ALA A 1 78 ? 5.588 -15.522 3.331 1.00 88.81 78 ALA A N 1
ATOM 606 C CA . ALA A 1 78 ? 5.038 -15.331 1.994 1.00 88.81 78 ALA A CA 1
ATOM 607 C C . ALA A 1 78 ? 4.722 -13.852 1.701 1.00 88.81 78 ALA A C 1
ATOM 609 O O . ALA A 1 78 ? 4.613 -13.469 0.541 1.00 88.81 78 ALA A O 1
ATOM 610 N N . LEU A 1 79 ? 4.568 -13.004 2.723 1.00 93.44 79 LEU A N 1
ATOM 611 C CA . LEU A 1 79 ? 4.315 -11.571 2.564 1.00 93.44 79 LEU A CA 1
ATOM 612 C C . LEU A 1 79 ? 5.644 -10.823 2.465 1.00 93.44 79 LEU A C 1
ATOM 614 O O . LEU A 1 79 ? 6.439 -10.855 3.395 1.00 93.44 79 LEU A O 1
ATOM 618 N N . LEU A 1 80 ? 5.904 -10.132 1.359 1.00 94.31 80 LEU A N 1
ATOM 619 C CA . LEU A 1 80 ? 7.215 -9.530 1.095 1.00 94.31 80 LEU A CA 1
ATOM 620 C C . LEU A 1 80 ? 7.073 -8.072 0.645 1.00 94.31 80 LEU A C 1
ATOM 622 O O . LEU A 1 80 ? 6.140 -7.718 -0.083 1.00 94.31 80 LEU A O 1
ATOM 626 N N . CYS A 1 81 ? 7.993 -7.208 1.090 1.00 95.62 81 CYS A N 1
ATOM 627 C CA . CYS A 1 81 ? 8.171 -5.881 0.492 1.00 95.62 81 CYS A CA 1
ATOM 628 C C . CYS A 1 81 ? 8.836 -6.006 -0.886 1.00 95.62 81 CYS A C 1
ATOM 630 O O . CYS A 1 81 ? 9.406 -7.050 -1.208 1.00 95.62 81 CYS A O 1
ATOM 632 N N . ASP A 1 82 ? 8.797 -4.938 -1.689 1.00 94.94 82 ASP A N 1
ATOM 633 C CA . ASP A 1 82 ? 9.390 -4.956 -3.033 1.00 94.94 82 ASP A CA 1
ATOM 634 C C . ASP A 1 82 ? 10.887 -5.302 -3.001 1.00 94.94 82 ASP A C 1
ATOM 636 O O . ASP A 1 82 ? 11.339 -6.116 -3.799 1.00 94.94 82 ASP A O 1
ATOM 640 N N . VAL A 1 83 ? 11.642 -4.756 -2.038 1.00 94.31 83 VAL A N 1
ATOM 641 C CA . VAL A 1 83 ? 13.093 -4.985 -1.922 1.00 94.31 83 VAL A CA 1
ATOM 642 C C . VAL A 1 83 ? 13.415 -6.451 -1.622 1.00 94.31 83 VAL A C 1
ATOM 644 O O . VAL A 1 83 ? 14.183 -7.066 -2.355 1.00 94.31 83 VAL A O 1
ATOM 647 N N . CYS A 1 84 ? 12.807 -7.037 -0.585 1.00 94.44 84 CYS A N 1
ATOM 648 C CA . CYS A 1 84 ? 13.050 -8.441 -0.233 1.00 94.44 84 CYS A CA 1
ATOM 649 C C . CYS A 1 84 ? 12.540 -9.404 -1.313 1.00 94.44 84 CYS A C 1
ATOM 651 O O . CYS A 1 84 ? 13.144 -10.449 -1.540 1.00 94.44 84 CYS A O 1
ATOM 653 N N . PHE A 1 85 ? 11.441 -9.060 -1.993 1.00 94.06 85 PHE A N 1
ATOM 654 C CA . PHE A 1 85 ? 10.951 -9.870 -3.101 1.00 94.06 85 PHE A CA 1
ATOM 655 C C . PHE A 1 85 ? 11.938 -9.865 -4.275 1.00 94.06 85 PHE A C 1
ATOM 657 O O . PHE A 1 85 ? 12.256 -10.919 -4.814 1.00 94.06 85 PHE A O 1
ATOM 664 N N . LEU A 1 86 ? 12.444 -8.694 -4.670 1.00 93.00 86 LEU A N 1
ATOM 665 C CA . LEU A 1 86 ? 13.373 -8.575 -5.796 1.00 93.00 86 LEU A CA 1
ATOM 666 C C . LEU A 1 86 ? 14.743 -9.199 -5.508 1.00 93.00 86 LEU A C 1
ATOM 668 O O . LEU A 1 86 ? 15.353 -9.725 -6.432 1.00 93.00 86 LEU A O 1
ATOM 672 N N . ALA A 1 87 ? 15.205 -9.158 -4.256 1.00 92.56 87 ALA A N 1
ATOM 673 C CA . ALA A 1 87 ? 16.476 -9.759 -3.864 1.00 92.56 87 ALA A CA 1
ATOM 674 C C . ALA A 1 87 ? 16.454 -11.289 -4.005 1.00 92.56 87 ALA A C 1
ATOM 676 O O . ALA A 1 87 ? 17.320 -11.857 -4.665 1.00 92.56 87 ALA A O 1
ATOM 677 N N . ASP A 1 88 ? 15.430 -11.939 -3.444 1.00 89.44 88 ASP A N 1
ATOM 678 C CA . ASP A 1 88 ? 15.483 -13.389 -3.211 1.00 89.44 88 ASP A CA 1
ATOM 679 C C . ASP A 1 88 ? 14.358 -14.179 -3.909 1.00 89.44 88 ASP A C 1
ATOM 681 O O . ASP A 1 88 ? 14.397 -15.404 -3.952 1.00 89.44 88 ASP A O 1
ATOM 685 N N . HIS A 1 89 ? 13.331 -13.506 -4.444 1.00 89.56 89 HIS A N 1
ATOM 686 C CA . HIS A 1 89 ? 12.089 -14.137 -4.926 1.00 89.56 89 HIS A CA 1
ATOM 687 C C . HIS A 1 89 ? 11.679 -13.682 -6.334 1.00 89.56 89 HIS A C 1
ATOM 689 O O . HIS A 1 89 ? 10.570 -13.973 -6.778 1.00 89.56 89 HIS A O 1
ATOM 695 N N . ALA A 1 90 ? 12.560 -13.004 -7.078 1.00 88.50 90 ALA A N 1
ATOM 696 C CA . ALA A 1 90 ? 12.228 -12.403 -8.374 1.00 88.50 90 ALA A CA 1
ATOM 697 C C . ALA A 1 90 ? 11.697 -13.399 -9.427 1.00 88.50 90 ALA A C 1
ATOM 699 O O . ALA A 1 90 ? 11.013 -12.987 -10.362 1.00 88.50 90 ALA A O 1
ATOM 700 N N . ARG A 1 91 ? 12.010 -14.695 -9.285 1.00 91.00 91 ARG A N 1
ATOM 701 C CA . ARG A 1 91 ? 11.564 -15.775 -10.185 1.00 91.00 91 ARG A CA 1
ATOM 702 C C . ARG A 1 91 ? 10.305 -16.504 -9.709 1.00 91.00 91 ARG A C 1
ATOM 704 O O . ARG A 1 91 ? 9.804 -17.351 -10.440 1.00 91.00 91 ARG A O 1
ATOM 711 N N . HIS A 1 92 ? 9.817 -16.210 -8.507 1.00 91.81 92 HIS A N 1
ATOM 712 C CA . HIS A 1 92 ? 8.632 -16.861 -7.958 1.00 91.81 92 HIS A CA 1
ATOM 713 C C . HIS A 1 92 ? 7.350 -16.213 -8.469 1.00 91.81 92 HIS A C 1
ATOM 715 O O . HIS A 1 92 ? 7.320 -15.025 -8.795 1.00 91.81 92 HIS A O 1
ATOM 721 N N . LYS A 1 93 ? 6.268 -16.988 -8.492 1.00 92.88 93 LYS A N 1
ATOM 722 C CA . LYS A 1 93 ? 4.908 -16.503 -8.704 1.00 92.88 93 LYS A CA 1
ATOM 723 C C . LYS A 1 93 ? 4.447 -15.715 -7.490 1.00 92.88 93 LYS A C 1
ATOM 725 O O . LYS A 1 93 ? 4.769 -16.030 -6.342 1.00 92.88 93 LYS A O 1
ATOM 730 N N . PHE A 1 94 ? 3.691 -14.658 -7.748 1.00 93.62 94 PHE A N 1
ATOM 731 C CA . PHE A 1 94 ? 3.220 -13.771 -6.702 1.00 93.62 94 PHE A CA 1
ATOM 732 C C . PHE A 1 94 ? 1.956 -13.027 -7.117 1.00 93.62 94 PHE A C 1
ATOM 734 O O . PHE A 1 94 ? 1.674 -12.832 -8.300 1.00 93.62 94 PHE A O 1
ATOM 741 N N . LYS A 1 95 ? 1.247 -12.518 -6.110 1.00 93.19 95 LYS A N 1
ATOM 742 C CA . LYS A 1 95 ? 0.142 -11.571 -6.265 1.00 93.19 95 LYS A CA 1
ATOM 743 C C . LYS A 1 95 ? 0.451 -10.264 -5.557 1.00 93.19 95 LYS A C 1
ATOM 745 O O . LYS A 1 95 ? 0.958 -10.252 -4.434 1.00 93.19 95 LYS A O 1
ATOM 750 N N . PHE A 1 96 ? 0.116 -9.155 -6.205 1.00 94.00 96 PHE A N 1
ATOM 751 C CA . PHE A 1 96 ? 0.196 -7.838 -5.587 1.00 94.00 96 PHE A CA 1
ATOM 752 C C . PHE A 1 96 ? -0.906 -7.657 -4.543 1.00 94.00 96 PHE A C 1
ATOM 754 O O . PHE A 1 96 ? -2.061 -8.008 -4.769 1.00 94.00 96 PHE A O 1
ATOM 761 N N . LEU A 1 97 ? -0.538 -7.068 -3.408 1.00 93.75 97 LEU A N 1
ATOM 762 C CA . LEU A 1 97 ? -1.476 -6.626 -2.373 1.00 93.75 97 LEU A CA 1
ATOM 763 C C . LEU A 1 97 ? -1.911 -5.171 -2.609 1.00 93.75 97 LEU A C 1
ATOM 765 O O . LEU A 1 97 ? -2.993 -4.752 -2.197 1.00 93.75 97 LEU A O 1
ATOM 769 N N . LEU A 1 98 ? -1.052 -4.402 -3.279 1.00 95.44 98 LEU A N 1
ATOM 770 C CA . LEU A 1 98 ? -1.158 -2.959 -3.455 1.00 95.44 98 LEU A CA 1
ATOM 771 C C . LEU A 1 98 ? -1.051 -2.559 -4.917 1.00 95.44 98 LEU A C 1
ATOM 773 O O . LEU A 1 98 ? -0.539 -3.308 -5.749 1.00 95.44 98 LEU A O 1
ATOM 777 N N . ASN A 1 99 ? -1.517 -1.349 -5.220 1.00 95.38 99 ASN A N 1
ATOM 778 C CA . ASN A 1 99 ? -1.319 -0.781 -6.545 1.00 95.38 99 ASN A CA 1
ATOM 779 C C . ASN A 1 99 ? 0.148 -0.471 -6.796 1.00 95.38 99 ASN A C 1
ATOM 781 O O . ASN A 1 99 ? 0.865 -0.010 -5.911 1.00 95.38 99 ASN A O 1
ATOM 785 N N . VAL A 1 100 ? 0.581 -0.720 -8.026 1.00 95.31 100 VAL A N 1
ATOM 786 C CA . VAL A 1 100 ? 1.970 -0.558 -8.448 1.00 95.31 100 VAL A CA 1
ATOM 787 C C . VAL A 1 100 ? 2.139 0.634 -9.367 1.00 95.31 100 VAL A C 1
ATOM 789 O O . VAL A 1 100 ? 1.184 1.116 -9.976 1.00 95.31 100 VAL A O 1
ATOM 792 N N . CYS A 1 101 ? 3.383 1.082 -9.463 1.00 96.38 101 CYS A N 1
ATOM 793 C CA . CYS A 1 101 ? 3.825 2.078 -10.419 1.00 96.38 101 CYS A CA 1
ATOM 794 C C . CYS A 1 101 ? 3.480 1.651 -11.857 1.00 96.38 101 CYS A C 1
ATOM 796 O O . CYS A 1 101 ? 3.870 0.555 -12.270 1.00 96.38 101 CYS A O 1
ATOM 798 N N . VAL A 1 102 ? 2.806 2.518 -12.620 1.00 96.00 102 VAL A N 1
ATOM 799 C CA . VAL A 1 102 ? 2.473 2.274 -14.036 1.00 96.00 102 VAL A CA 1
ATOM 800 C C . VAL A 1 102 ? 3.725 2.106 -14.900 1.00 96.00 102 VAL A C 1
ATOM 802 O O . VAL A 1 102 ? 3.742 1.266 -15.797 1.00 96.00 102 VAL A O 1
ATOM 805 N N . GLU A 1 103 ? 4.791 2.831 -14.561 1.00 96.25 103 GLU A N 1
ATOM 806 C CA . GLU A 1 103 ? 6.025 2.885 -15.346 1.00 96.25 103 GLU A CA 1
ATOM 807 C C . GLU A 1 103 ? 6.885 1.637 -15.165 1.00 96.25 103 GLU A C 1
ATOM 809 O O . GLU A 1 103 ? 7.148 0.908 -16.115 1.00 96.25 103 GLU A O 1
ATOM 814 N N . CYS A 1 104 ? 7.332 1.359 -13.936 1.00 95.25 104 CYS A N 1
ATOM 815 C CA . CYS A 1 104 ? 8.268 0.258 -13.706 1.00 95.25 104 CYS A CA 1
ATOM 816 C C . CYS A 1 104 ? 7.582 -1.069 -13.383 1.00 95.25 104 CYS A C 1
ATOM 818 O O . CYS A 1 104 ? 8.219 -2.110 -13.495 1.00 95.25 104 CYS A O 1
ATOM 820 N N . ARG A 1 105 ? 6.324 -1.052 -12.913 1.00 94.19 105 ARG A N 1
ATOM 821 C CA . ARG A 1 105 ? 5.580 -2.236 -12.427 1.00 94.19 105 ARG A CA 1
ATOM 822 C C . ARG A 1 105 ? 6.313 -3.064 -11.357 1.00 94.19 105 ARG A C 1
ATOM 824 O O . ARG A 1 105 ? 5.947 -4.203 -11.082 1.00 94.19 105 ARG A O 1
ATOM 831 N N . GLN A 1 106 ? 7.340 -2.482 -10.740 1.00 92.81 106 GLN A N 1
ATOM 832 C CA . GLN A 1 106 ? 8.234 -3.137 -9.784 1.00 92.81 106 GLN A CA 1
ATOM 833 C C . GLN A 1 106 ? 8.100 -2.609 -8.361 1.00 92.81 106 GLN A C 1
ATOM 835 O O . GLN A 1 106 ? 8.570 -3.263 -7.441 1.00 92.81 106 GLN A O 1
ATOM 840 N N . TYR A 1 107 ? 7.505 -1.439 -8.170 1.00 95.44 107 TYR A N 1
ATOM 841 C CA . TYR A 1 107 ? 7.381 -0.830 -6.852 1.00 95.44 107 TYR A CA 1
ATOM 842 C C . TYR A 1 107 ? 5.954 -0.363 -6.620 1.00 95.44 107 TYR A C 1
ATOM 844 O O . TYR A 1 107 ? 5.263 0.018 -7.573 1.00 95.44 107 TYR A O 1
ATOM 852 N N . VAL A 1 108 ? 5.532 -0.351 -5.356 1.00 96.00 108 VAL A N 1
ATOM 853 C CA . VAL A 1 108 ? 4.243 0.217 -4.946 1.00 96.00 108 VAL A CA 1
ATOM 854 C C . VAL A 1 108 ? 4.100 1.655 -5.457 1.00 96.00 108 VAL A C 1
ATOM 856 O O . VAL A 1 108 ? 5.012 2.484 -5.349 1.00 96.00 108 VAL A O 1
ATOM 859 N N . GLY A 1 109 ? 2.929 1.944 -6.024 1.00 95.94 109 GLY A N 1
ATOM 860 C CA . GLY A 1 109 ? 2.515 3.283 -6.416 1.00 95.94 109 GLY A CA 1
ATOM 861 C C . GLY A 1 109 ? 2.200 4.109 -5.172 1.00 95.94 109 GLY A C 1
ATOM 862 O O . GLY A 1 109 ? 1.285 3.785 -4.420 1.00 95.94 109 GLY A O 1
ATOM 863 N N . ARG A 1 110 ? 2.981 5.165 -4.951 1.00 95.00 110 ARG A N 1
ATOM 864 C CA . ARG A 1 110 ? 2.911 6.042 -3.771 1.00 95.00 110 ARG A CA 1
ATOM 865 C C . ARG A 1 110 ? 2.481 7.463 -4.091 1.00 95.00 110 ARG A C 1
ATOM 867 O O . ARG A 1 110 ? 2.188 8.233 -3.183 1.00 95.00 110 ARG A O 1
ATOM 874 N N . VAL A 1 111 ? 2.473 7.822 -5.365 1.00 95.12 111 VAL A N 1
ATOM 875 C CA . VAL A 1 111 ? 2.011 9.120 -5.839 1.00 95.12 111 VAL A CA 1
ATOM 876 C C . VAL A 1 111 ? 0.933 8.873 -6.867 1.00 95.12 111 VAL A C 1
ATOM 878 O O . VAL A 1 111 ? 1.160 8.106 -7.801 1.00 95.12 111 VAL A O 1
ATOM 881 N N . ARG A 1 112 ? -0.219 9.515 -6.699 1.00 95.62 112 ARG A N 1
ATOM 882 C CA . ARG A 1 112 ? -1.234 9.610 -7.745 1.00 95.62 112 ARG A CA 1
ATOM 883 C C . ARG A 1 112 ? -1.106 10.967 -8.406 1.00 95.62 112 ARG A C 1
ATOM 885 O O . ARG A 1 112 ? -1.114 11.985 -7.720 1.00 95.62 112 ARG A O 1
ATOM 892 N N . CYS A 1 113 ? -0.970 10.982 -9.723 1.00 94.56 113 CYS A N 1
ATOM 893 C CA . CYS A 1 113 ? -0.888 12.217 -10.489 1.00 94.56 113 CYS A CA 1
ATOM 894 C C . CYS A 1 113 ? -2.230 12.496 -11.171 1.00 94.56 113 CYS A C 1
ATOM 896 O O . CYS A 1 113 ? -2.658 11.730 -12.031 1.00 94.56 113 CYS A O 1
ATOM 898 N N . HIS A 1 114 ? -2.883 13.606 -10.831 1.00 91.19 114 HIS A N 1
ATOM 899 C CA . HIS A 1 114 ? -4.170 13.978 -11.425 1.00 91.19 114 HIS A CA 1
ATOM 900 C C . HIS A 1 114 ? -4.014 14.479 -12.868 1.00 91.19 114 HIS A C 1
ATOM 902 O O . HIS A 1 114 ? -4.888 14.237 -13.694 1.00 91.19 114 HIS A O 1
ATOM 908 N N . GLY A 1 115 ? -2.875 15.101 -13.199 1.00 89.06 115 GLY A N 1
ATOM 909 C CA . GLY A 1 115 ? -2.556 15.520 -14.571 1.00 89.06 115 GLY A CA 1
ATOM 910 C C . GLY A 1 115 ? -2.243 14.360 -15.526 1.00 89.06 115 GLY A C 1
ATOM 911 O O . GLY A 1 115 ? -2.389 14.503 -16.735 1.00 89.06 115 GLY A O 1
ATOM 912 N N . CYS A 1 116 ? -1.866 13.192 -14.996 1.00 90.44 116 CYS A N 1
ATOM 913 C CA . CYS A 1 116 ? -1.624 11.964 -15.761 1.00 90.44 116 CYS A CA 1
ATOM 914 C C . CYS A 1 116 ? -2.803 10.989 -15.616 1.00 90.44 116 CYS A C 1
ATOM 916 O O . CYS A 1 116 ? -2.605 9.825 -15.301 1.00 90.44 116 CYS A O 1
ATOM 918 N N . LEU A 1 117 ? -4.042 11.472 -15.758 1.00 87.94 117 LEU A N 1
ATOM 919 C CA . LEU A 1 117 ? -5.259 10.641 -15.707 1.00 87.94 117 LEU A CA 1
ATOM 920 C C . LEU A 1 117 ? -5.411 9.787 -14.427 1.00 87.94 117 LEU A C 1
ATOM 922 O O . LEU A 1 117 ? -6.052 8.737 -14.439 1.00 87.94 117 LEU A O 1
ATOM 926 N N . GLY A 1 118 ? -4.835 10.229 -13.306 1.00 88.94 118 GLY A N 1
ATOM 927 C CA . GLY A 1 118 ? -4.861 9.483 -12.046 1.00 88.94 118 GLY A CA 1
ATOM 928 C C . GLY A 1 118 ? -3.853 8.332 -11.977 1.00 88.94 118 GLY A C 1
ATOM 929 O O . GLY A 1 118 ? -3.999 7.450 -11.128 1.00 88.94 118 GLY A O 1
ATOM 930 N N . ASP A 1 119 ? -2.840 8.323 -12.845 1.00 94.00 119 ASP A N 1
ATOM 931 C CA . ASP A 1 119 ? -1.797 7.306 -12.855 1.00 94.00 119 ASP A CA 1
ATOM 932 C C . ASP A 1 119 ? -0.975 7.289 -11.564 1.00 94.00 119 ASP A C 1
ATOM 934 O O . ASP A 1 119 ? -0.743 8.308 -10.901 1.00 94.00 119 ASP A O 1
ATOM 938 N N . LEU A 1 120 ? -0.530 6.082 -11.210 1.00 95.62 120 LEU A N 1
ATOM 939 C CA . LEU A 1 120 ? 0.174 5.796 -9.968 1.00 95.62 120 LEU A CA 1
ATOM 940 C C . LEU A 1 120 ? 1.655 5.579 -10.231 1.00 95.62 120 LEU A C 1
ATOM 942 O O . LEU A 1 120 ? 2.029 4.741 -11.047 1.00 95.62 120 LEU A O 1
ATOM 946 N N . TYR A 1 121 ? 2.501 6.254 -9.465 1.00 96.12 121 TYR A N 1
ATOM 947 C CA . TYR A 1 121 ? 3.951 6.206 -9.613 1.00 96.12 121 TYR A CA 1
ATOM 948 C C . TYR A 1 121 ? 4.622 5.842 -8.290 1.00 96.12 121 TYR A C 1
ATOM 950 O O . TYR A 1 121 ? 4.188 6.262 -7.215 1.00 96.12 121 TYR A O 1
ATOM 958 N N . CYS A 1 122 ? 5.709 5.070 -8.343 1.00 96.06 122 CYS A N 1
ATOM 959 C CA . CYS A 1 122 ? 6.637 4.996 -7.213 1.00 96.06 122 CYS A CA 1
ATOM 960 C C . CYS A 1 122 ? 7.449 6.298 -7.123 1.00 96.06 122 CYS A C 1
ATOM 962 O O . CYS A 1 122 ? 7.525 7.039 -8.102 1.00 96.06 122 CYS A O 1
ATOM 964 N N . LEU A 1 123 ? 8.089 6.561 -5.978 1.00 93.88 123 LEU A N 1
ATOM 965 C CA . LEU A 1 123 ? 8.805 7.827 -5.755 1.00 93.88 123 LEU A CA 1
ATOM 966 C C . LEU A 1 123 ? 9.890 8.075 -6.803 1.00 93.88 123 LEU A C 1
ATOM 968 O O . LEU A 1 123 ? 9.854 9.099 -7.471 1.00 93.88 123 LEU A O 1
ATOM 972 N N . GLY A 1 124 ? 10.758 7.092 -7.050 1.00 94.06 124 GLY A N 1
ATOM 973 C CA . GLY A 1 124 ? 11.841 7.264 -8.021 1.00 94.06 124 GLY A CA 1
ATOM 974 C C . GLY A 1 124 ? 11.365 7.467 -9.467 1.00 94.06 124 GLY A C 1
ATOM 975 O O . GLY A 1 124 ? 12.004 8.183 -10.232 1.00 94.06 124 GLY A O 1
ATOM 976 N N . CYS A 1 125 ? 10.239 6.863 -9.876 1.00 95.38 125 CYS A N 1
ATOM 977 C CA . CYS A 1 125 ? 9.683 7.121 -11.212 1.00 95.38 125 CYS A CA 1
ATOM 978 C C . CYS A 1 125 ? 8.973 8.475 -11.271 1.00 95.38 125 CYS A C 1
ATOM 980 O O . CYS A 1 125 ? 9.105 9.174 -12.272 1.00 95.38 125 CYS A O 1
ATOM 982 N N . PHE A 1 126 ? 8.257 8.852 -10.209 1.00 95.06 126 PHE A N 1
ATOM 983 C CA . PHE A 1 126 ? 7.595 10.148 -10.131 1.00 95.06 126 PHE A CA 1
ATOM 984 C C . PHE A 1 126 ? 8.618 11.279 -10.220 1.00 95.06 126 PHE A C 1
ATOM 986 O O . PHE A 1 126 ? 8.527 12.097 -11.131 1.00 95.06 126 PHE A O 1
ATOM 993 N N . ASP A 1 127 ? 9.638 11.251 -9.361 1.00 92.94 127 ASP A N 1
ATOM 994 C CA . ASP A 1 127 ? 10.676 12.278 -9.300 1.00 92.94 127 ASP A CA 1
ATOM 995 C C . ASP A 1 127 ? 11.433 12.372 -10.631 1.00 92.94 127 ASP A C 1
ATOM 997 O O . ASP A 1 127 ? 11.720 13.463 -11.105 1.00 92.94 127 ASP A O 1
ATOM 1001 N N . ARG A 1 128 ? 11.697 11.248 -11.312 1.00 92.50 128 ARG A N 1
ATOM 1002 C CA . ARG A 1 128 ? 12.350 11.261 -12.632 1.00 92.50 128 ARG A CA 1
ATOM 1003 C C . ARG A 1 128 ? 11.481 11.872 -13.734 1.00 92.50 128 ARG A C 1
ATOM 1005 O O . ARG A 1 128 ? 12.014 12.572 -14.589 1.00 92.50 128 ARG A O 1
ATOM 1012 N N . LEU A 1 129 ? 10.179 11.579 -13.747 1.00 91.75 129 LEU A N 1
ATOM 1013 C CA . LEU A 1 129 ? 9.279 11.926 -14.856 1.00 91.75 129 LEU A CA 1
ATOM 1014 C C . LEU A 1 129 ? 8.539 13.257 -14.672 1.00 91.75 129 LEU A C 1
ATOM 1016 O O . LEU A 1 129 ? 8.127 13.851 -15.664 1.00 91.75 129 LEU A O 1
ATOM 1020 N N . HIS A 1 130 ? 8.373 13.720 -13.432 1.00 92.50 130 HIS A N 1
ATOM 1021 C CA . HIS A 1 130 ? 7.632 14.940 -13.085 1.00 92.50 130 HIS A CA 1
ATOM 1022 C C . HIS A 1 130 ? 8.544 16.083 -12.625 1.00 92.50 130 HIS A C 1
ATOM 1024 O O . HIS A 1 130 ? 8.065 17.096 -12.138 1.00 92.50 130 HIS A O 1
ATOM 1030 N N . ARG A 1 131 ? 9.864 15.962 -12.799 1.00 87.44 131 ARG A N 1
ATOM 1031 C CA . ARG A 1 131 ? 10.823 17.038 -12.488 1.00 87.44 131 ARG A CA 1
ATOM 1032 C C . ARG A 1 131 ? 11.061 18.033 -13.631 1.00 87.44 131 ARG A C 1
ATOM 1034 O O . ARG A 1 131 ? 11.772 19.009 -13.418 1.00 87.44 131 ARG A O 1
ATOM 1041 N N . PHE A 1 132 ? 10.532 17.788 -14.834 1.00 84.50 132 PHE A N 1
ATOM 1042 C CA . PHE A 1 132 ? 10.802 18.609 -16.022 1.00 84.50 132 PHE A CA 1
ATOM 1043 C C . PHE A 1 132 ? 9.561 18.835 -16.892 1.00 84.50 132 PHE A C 1
ATOM 1045 O O . PHE A 1 132 ? 8.640 18.015 -16.924 1.00 84.50 132 PHE A O 1
ATOM 1052 N N . GLY A 1 133 ? 9.595 19.929 -17.660 1.00 84.56 133 GLY A N 1
ATOM 1053 C CA . GLY A 1 133 ? 8.563 20.292 -18.629 1.00 84.56 133 GLY A CA 1
ATOM 1054 C C . GLY A 1 133 ? 7.190 20.508 -17.990 1.00 84.56 133 GLY A C 1
ATOM 1055 O O . GLY A 1 133 ? 7.071 20.750 -16.791 1.00 84.56 133 GLY A O 1
ATOM 1056 N N . ASN A 1 134 ? 6.134 20.363 -18.791 1.00 84.50 134 ASN A N 1
ATOM 1057 C CA . ASN A 1 134 ? 4.756 20.610 -18.347 1.00 84.50 134 ASN A CA 1
ATOM 1058 C C . ASN A 1 134 ? 4.304 19.687 -17.201 1.00 84.50 134 ASN A C 1
ATOM 1060 O O . ASN A 1 134 ? 3.435 20.059 -16.416 1.00 84.50 134 ASN A O 1
ATOM 1064 N N . LYS A 1 135 ? 4.934 18.512 -17.058 1.00 85.00 135 LYS A N 1
ATOM 1065 C CA . LYS A 1 135 ? 4.613 17.541 -16.002 1.00 85.00 135 LYS A CA 1
ATOM 1066 C C . LYS A 1 135 ? 4.981 18.025 -14.597 1.00 85.00 135 LYS A C 1
ATOM 1068 O O . LYS A 1 135 ? 4.441 17.493 -13.632 1.00 85.00 135 LYS A O 1
ATOM 1073 N N . LEU A 1 136 ? 5.840 19.041 -14.478 1.00 86.69 136 LEU A N 1
ATOM 1074 C CA . LEU A 1 136 ? 6.202 19.661 -13.198 1.00 86.69 136 LEU A CA 1
ATOM 1075 C C . LEU A 1 136 ? 5.001 20.312 -12.499 1.00 86.69 136 LEU A C 1
ATOM 1077 O O . LEU A 1 136 ? 4.941 20.353 -11.275 1.00 86.69 136 LEU A O 1
ATOM 1081 N N . HIS A 1 137 ? 4.033 20.800 -13.275 1.00 87.19 137 HIS A N 1
ATOM 1082 C CA . HIS A 1 137 ? 2.867 21.518 -12.758 1.00 87.19 137 HIS A CA 1
ATOM 1083 C C . HIS A 1 137 ? 1.659 20.613 -12.510 1.00 87.19 137 HIS A C 1
ATOM 1085 O O . HIS A 1 137 ? 0.584 21.093 -12.156 1.00 87.19 137 HIS A O 1
ATOM 1091 N N . HIS A 1 138 ? 1.799 19.303 -12.716 1.00 92.25 138 HIS A N 1
ATOM 1092 C CA . HIS A 1 138 ? 0.694 18.389 -12.492 1.00 92.25 138 HIS A CA 1
ATOM 1093 C C . HIS A 1 138 ? 0.368 18.298 -10.999 1.00 92.25 138 HIS A C 1
ATOM 1095 O O . HIS A 1 138 ? 1.217 17.933 -10.186 1.00 92.25 138 HIS A O 1
ATOM 1101 N N . ALA A 1 139 ? -0.897 18.544 -10.652 1.00 93.19 139 ALA A N 1
ATOM 1102 C CA . ALA A 1 139 ? -1.395 18.278 -9.310 1.00 93.19 139 ALA A CA 1
ATOM 1103 C C . ALA A 1 139 ? -1.249 16.785 -8.975 1.00 93.19 139 ALA A C 1
ATOM 1105 O O . ALA A 1 139 ? -1.553 15.911 -9.797 1.00 93.19 139 ALA A O 1
ATOM 1106 N N . HIS A 1 140 ? -0.794 16.490 -7.762 1.00 94.06 140 HIS A N 1
ATOM 1107 C CA . HIS A 1 140 ? -0.538 15.128 -7.314 1.00 94.06 140 HIS A CA 1
ATOM 1108 C C . HIS A 1 140 ? -0.809 14.966 -5.817 1.00 94.06 140 HIS A C 1
ATOM 1110 O O . HIS A 1 140 ? -0.650 15.904 -5.037 1.00 94.06 140 HIS A O 1
ATOM 1116 N N . GLU A 1 141 ? -1.115 13.743 -5.395 1.00 94.12 141 GLU A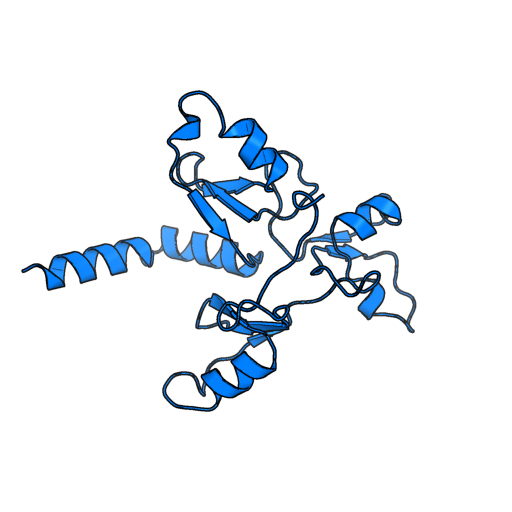 N 1
ATOM 1117 C CA . GLU A 1 141 ? -1.284 13.380 -3.987 1.00 94.12 141 GLU A CA 1
ATOM 1118 C C . GLU A 1 141 ? -0.376 12.207 -3.593 1.00 94.12 141 GLU A C 1
ATOM 1120 O O . GLU A 1 141 ? -0.068 11.319 -4.395 1.00 94.12 141 GLU A O 1
ATOM 1125 N N . ARG A 1 142 ? 0.072 12.206 -2.334 1.00 93.62 142 ARG A N 1
ATOM 1126 C CA . ARG A 1 142 ? 0.868 11.121 -1.747 1.00 93.62 142 ARG A CA 1
ATOM 1127 C C . ARG A 1 142 ? -0.071 10.121 -1.087 1.00 93.62 142 ARG A C 1
ATOM 1129 O O . ARG A 1 142 ? -0.781 10.452 -0.144 1.00 93.62 142 ARG A O 1
ATOM 1136 N N . LEU A 1 143 ? -0.029 8.880 -1.551 1.00 93.44 143 LEU A N 1
ATOM 1137 C CA . LEU A 1 143 ? -0.827 7.788 -1.016 1.00 93.44 143 LEU A CA 1
ATOM 1138 C C . LEU A 1 143 ? -0.001 7.006 0.005 1.00 93.44 143 LEU A C 1
ATOM 1140 O O . LEU A 1 143 ? 1.014 6.399 -0.343 1.00 93.44 143 LEU A O 1
ATOM 1144 N N . ARG A 1 144 ? -0.447 6.999 1.267 1.00 92.44 144 ARG A N 1
ATOM 1145 C CA . ARG A 1 144 ? 0.210 6.231 2.339 1.00 92.44 144 ARG A CA 1
ATOM 1146 C C . ARG A 1 144 ? 0.053 4.727 2.119 1.00 92.44 144 ARG A C 1
ATOM 1148 O O . ARG A 1 144 ? 1.025 3.984 2.191 1.00 92.44 144 ARG A O 1
ATOM 1155 N N . TYR A 1 145 ? -1.166 4.284 1.820 1.00 94.81 145 TYR A N 1
ATOM 1156 C CA . TYR A 1 145 ? -1.488 2.879 1.595 1.00 94.81 145 TYR A CA 1
ATOM 1157 C C . TYR A 1 145 ? -2.700 2.770 0.671 1.00 94.81 145 TYR A C 1
ATOM 1159 O O . TYR A 1 145 ? -3.788 3.206 1.033 1.00 94.81 145 TYR A O 1
ATOM 1167 N N . TYR A 1 146 ? -2.512 2.224 -0.534 1.00 94.31 146 TYR A N 1
ATOM 1168 C CA . TYR A 1 146 ? -3.557 2.206 -1.559 1.00 94.31 146 TYR A CA 1
ATOM 1169 C C . TYR A 1 146 ? -3.752 0.818 -2.162 1.00 94.31 146 TYR A C 1
ATOM 1171 O O . TYR A 1 146 ? -3.011 0.365 -3.044 1.00 94.31 146 TYR A O 1
ATOM 1179 N N . THR A 1 147 ? -4.772 0.132 -1.656 1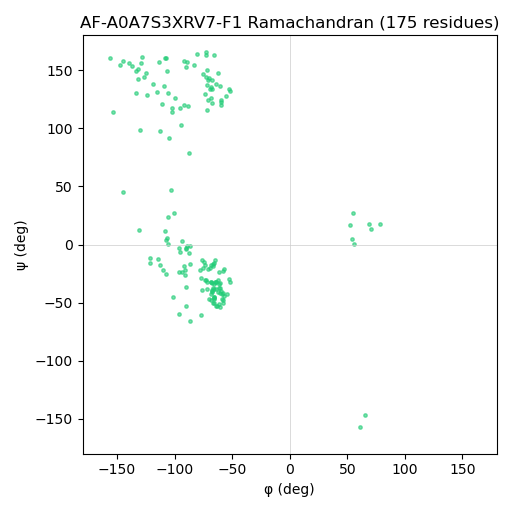.00 92.38 147 THR A N 1
ATOM 1180 C CA . THR A 1 147 ? -5.094 -1.250 -2.023 1.00 92.38 147 THR A CA 1
ATOM 1181 C C . THR A 1 147 ? -5.866 -1.330 -3.338 1.00 92.38 147 THR A C 1
ATOM 1183 O O . THR A 1 147 ? -6.452 -0.353 -3.809 1.00 92.38 147 THR A O 1
ATOM 1186 N N . MET A 1 148 ? -5.911 -2.526 -3.930 1.00 89.25 148 MET A N 1
ATOM 1187 C CA . MET A 1 148 ? -6.767 -2.796 -5.093 1.00 89.25 148 MET A CA 1
ATOM 1188 C C . MET A 1 148 ? -8.232 -2.442 -4.826 1.00 89.25 148 MET A C 1
ATOM 1190 O O . MET A 1 148 ? -8.873 -1.822 -5.670 1.00 89.25 148 MET A O 1
ATOM 1194 N N . ALA A 1 149 ? -8.740 -2.783 -3.638 1.00 87.88 149 ALA A N 1
ATOM 1195 C CA . ALA A 1 149 ? -10.118 -2.503 -3.248 1.00 87.88 149 ALA A CA 1
ATOM 1196 C C . ALA A 1 149 ? -10.416 -0.996 -3.248 1.00 87.88 149 ALA A C 1
ATOM 1198 O O . ALA A 1 149 ? -11.440 -0.583 -3.783 1.00 87.88 149 ALA A O 1
ATOM 1199 N N . MET A 1 150 ? -9.490 -0.173 -2.743 1.00 90.25 150 MET A N 1
ATOM 1200 C CA . MET A 1 150 ? -9.630 1.288 -2.780 1.00 90.25 150 MET A CA 1
ATOM 1201 C C . MET A 1 150 ? -9.649 1.817 -4.218 1.00 90.25 150 MET A C 1
ATOM 1203 O O . MET A 1 150 ? -10.445 2.689 -4.539 1.00 90.25 150 MET A O 1
ATOM 1207 N N . ARG A 1 151 ? -8.842 1.247 -5.123 1.00 88.06 151 ARG A N 1
ATOM 1208 C CA . ARG A 1 151 ? -8.872 1.633 -6.543 1.00 88.06 151 ARG A CA 1
ATOM 1209 C C . ARG A 1 151 ? -10.168 1.278 -7.244 1.00 88.06 151 ARG A C 1
ATOM 1211 O O . ARG A 1 151 ? -10.627 2.034 -8.096 1.00 88.06 151 ARG A O 1
ATOM 1218 N N . VAL A 1 152 ? -10.740 0.126 -6.918 1.00 87.56 152 VAL A N 1
ATOM 1219 C CA . VAL A 1 152 ? -12.054 -0.260 -7.433 1.00 87.56 152 VAL A CA 1
ATOM 1220 C C . VAL A 1 152 ? -13.123 0.689 -6.891 1.00 87.56 152 VAL A C 1
ATOM 1222 O O . VAL A 1 152 ? -13.909 1.204 -7.681 1.00 87.56 152 VAL A O 1
ATOM 1225 N N . ALA A 1 153 ? -13.102 0.988 -5.590 1.00 86.88 153 ALA A N 1
ATOM 1226 C CA . ALA A 1 153 ? -14.033 1.926 -4.970 1.00 86.88 153 ALA A CA 1
ATOM 1227 C C . ALA A 1 153 ? -13.952 3.328 -5.597 1.00 86.88 153 ALA A C 1
ATOM 1229 O O . ALA A 1 153 ? -14.982 3.861 -5.994 1.00 86.88 153 ALA A O 1
ATOM 1230 N N . ASP A 1 154 ? -12.749 3.883 -5.787 1.00 84.94 154 ASP A N 1
ATOM 1231 C CA . ASP A 1 154 ? -12.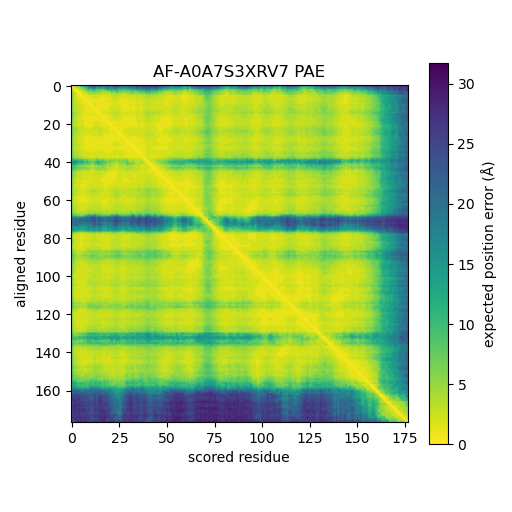558 5.192 -6.430 1.00 84.94 154 ASP A CA 1
ATOM 1232 C C . ASP A 1 154 ? -13.179 5.224 -7.836 1.00 84.94 154 ASP A C 1
ATOM 1234 O O . ASP A 1 154 ? -13.891 6.164 -8.185 1.00 84.94 154 ASP A O 1
ATOM 1238 N N . LYS A 1 155 ? -12.972 4.172 -8.643 1.00 82.75 155 LYS A N 1
ATOM 1239 C CA . LYS A 1 155 ? -13.564 4.082 -9.988 1.00 82.75 155 LYS A CA 1
ATOM 1240 C C . LYS A 1 155 ? -15.092 4.057 -9.950 1.00 82.75 155 LYS A C 1
ATOM 1242 O O . LYS A 1 155 ? -15.721 4.700 -10.786 1.00 82.75 155 LYS A O 1
ATOM 1247 N N . ILE A 1 156 ? -15.676 3.335 -8.994 1.00 83.06 156 ILE A N 1
ATOM 1248 C CA . ILE A 1 156 ? -17.132 3.268 -8.817 1.00 83.06 156 ILE A CA 1
ATOM 1249 C C . ILE A 1 156 ? -17.675 4.639 -8.397 1.00 83.06 156 ILE A C 1
ATOM 1251 O O . ILE A 1 156 ? -18.655 5.103 -8.976 1.00 83.06 156 ILE A O 1
ATOM 1255 N N . SER A 1 157 ? -17.027 5.325 -7.453 1.00 78.12 157 SER A N 1
ATOM 1256 C CA . SER A 1 157 ? -17.432 6.663 -6.996 1.00 78.12 157 SER A CA 1
ATOM 1257 C C . SER A 1 157 ? -17.432 7.693 -8.129 1.00 78.12 157 SER A C 1
ATOM 1259 O O . SER A 1 157 ? -18.357 8.497 -8.234 1.00 78.12 157 SER A O 1
ATOM 1261 N N . VAL A 1 158 ? -16.435 7.632 -9.019 1.00 74.25 158 VAL A N 1
ATOM 1262 C CA . VAL A 1 158 ? -16.353 8.491 -10.213 1.00 74.25 158 VAL A CA 1
ATOM 1263 C C . VAL A 1 158 ? -17.491 8.184 -11.193 1.00 74.25 158 VAL A C 1
ATOM 1265 O O . VAL A 1 158 ? -18.149 9.100 -11.678 1.00 74.25 158 VAL A O 1
ATOM 1268 N N . GLN A 1 159 ? -17.767 6.904 -11.459 1.00 71.38 159 GLN A N 1
ATOM 1269 C CA . GLN A 1 159 ? -18.833 6.485 -12.380 1.00 71.38 159 GLN A CA 1
ATOM 1270 C C . GLN A 1 159 ? -20.241 6.792 -11.853 1.00 71.38 159 GLN A C 1
ATOM 1272 O O . GLN A 1 159 ? -21.145 7.071 -12.635 1.00 71.38 159 GLN A O 1
ATOM 1277 N N . THR A 1 160 ? -20.428 6.750 -10.535 1.00 71.94 160 THR A N 1
ATOM 1278 C CA . THR A 1 160 ? -21.716 7.001 -9.866 1.00 71.94 160 THR A CA 1
ATOM 1279 C C . THR A 1 160 ? -21.942 8.474 -9.511 1.00 71.94 160 THR A C 1
ATOM 1281 O O . THR A 1 160 ? -22.999 8.817 -8.986 1.00 71.94 160 THR A O 1
ATOM 1284 N N . GLY A 1 161 ? -20.980 9.363 -9.797 1.00 58.78 161 GLY A N 1
ATOM 1285 C CA . GLY A 1 161 ? -21.089 10.799 -9.515 1.00 58.78 161 GLY A CA 1
ATOM 1286 C C . GLY A 1 161 ? -21.066 11.158 -8.022 1.00 58.78 161 GLY A C 1
ATOM 1287 O O . GLY A 1 161 ? -21.470 12.258 -7.652 1.00 58.78 161 GLY A O 1
ATOM 1288 N N . GLN A 1 162 ? -20.603 10.248 -7.160 1.00 55.38 162 GLN A N 1
ATOM 1289 C CA . GLN A 1 162 ? -20.499 10.422 -5.703 1.00 55.38 162 GLN A CA 1
ATOM 1290 C C . GLN A 1 162 ? -19.066 10.755 -5.257 1.00 55.38 162 GLN A C 1
ATOM 1292 O O . GLN A 1 162 ? -18.662 10.434 -4.140 1.00 55.38 162 GLN A O 1
ATOM 1297 N N . ASP A 1 163 ? -18.277 11.379 -6.132 1.00 54.31 163 ASP A N 1
ATOM 1298 C CA . ASP A 1 163 ? -16.875 11.685 -5.864 1.00 54.31 163 ASP A CA 1
ATOM 1299 C C . ASP A 1 163 ? -16.739 12.592 -4.614 1.00 54.31 163 ASP A C 1
ATOM 1301 O O . ASP A 1 163 ? -17.259 13.718 -4.610 1.00 54.31 163 ASP A O 1
ATOM 1305 N N . PRO A 1 164 ? -16.029 12.153 -3.555 1.00 48.84 164 PRO A N 1
ATOM 1306 C CA . PRO A 1 164 ? -15.785 12.949 -2.352 1.00 48.84 164 PRO A CA 1
ATOM 1307 C C . PRO A 1 164 ? -15.181 14.332 -2.635 1.00 48.84 164 PRO A C 1
ATOM 1309 O O . PRO A 1 164 ? -15.454 15.276 -1.888 1.00 48.84 164 PRO A O 1
ATOM 1312 N N . ALA A 1 165 ? -14.406 14.483 -3.717 1.00 51.50 165 ALA A N 1
ATOM 1313 C CA . ALA A 1 165 ? -13.853 15.765 -4.147 1.00 51.50 165 ALA A CA 1
ATOM 1314 C C . ALA A 1 165 ? -14.951 16.733 -4.625 1.00 51.50 165 ALA A C 1
ATOM 1316 O O . ALA A 1 165 ? -14.932 17.914 -4.274 1.00 51.50 165 ALA A O 1
ATOM 1317 N N . THR A 1 166 ? -15.961 16.233 -5.347 1.00 50.09 166 THR A N 1
ATOM 1318 C CA . THR A 1 166 ? -17.109 17.046 -5.796 1.00 50.09 166 THR A CA 1
ATOM 1319 C C . THR A 1 166 ? -18.050 17.413 -4.650 1.00 50.09 166 THR A C 1
ATOM 1321 O O . THR A 1 166 ? -18.602 18.515 -4.630 1.00 50.09 166 THR A O 1
ATOM 1324 N N . ARG A 1 167 ? -18.185 16.536 -3.648 1.00 49.31 167 ARG A N 1
ATOM 1325 C CA . ARG A 1 167 ? -18.972 16.806 -2.440 1.00 49.31 167 ARG A CA 1
ATOM 1326 C C . ARG A 1 167 ? -18.310 17.855 -1.542 1.00 49.31 167 ARG A C 1
ATOM 1328 O O . ARG A 1 167 ? -18.984 18.813 -1.180 1.00 49.31 167 ARG A O 1
ATOM 1335 N N . LYS A 1 168 ? -17.002 17.751 -1.266 1.00 46.38 168 LYS A N 1
ATOM 1336 C CA . LYS A 1 168 ? -16.263 18.786 -0.513 1.00 46.38 168 LYS A CA 1
ATOM 1337 C C . LYS A 1 168 ? -16.272 20.144 -1.220 1.00 46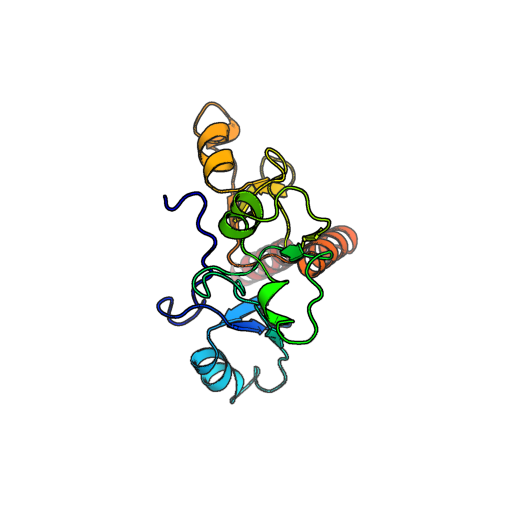.38 168 LYS A C 1
ATOM 1339 O O . LYS A 1 168 ? -16.403 21.162 -0.554 1.00 46.38 168 LYS A O 1
ATOM 1344 N N . ALA A 1 169 ? -16.184 20.173 -2.553 1.00 47.66 169 ALA A N 1
ATOM 1345 C CA . ALA A 1 169 ? -16.294 21.414 -3.324 1.00 47.66 169 ALA A CA 1
ATOM 1346 C C . ALA A 1 169 ? -17.705 22.035 -3.251 1.00 47.66 169 ALA A C 1
ATOM 1348 O O . ALA A 1 169 ? -17.835 23.253 -3.155 1.00 47.66 169 ALA A O 1
ATOM 1349 N N . ARG A 1 170 ? -18.764 21.211 -3.249 1.00 50.94 170 ARG A N 1
ATOM 1350 C CA . ARG A 1 170 ? -20.154 21.663 -3.049 1.00 50.94 170 ARG A CA 1
ATOM 1351 C C . ARG A 1 170 ? -20.413 22.164 -1.627 1.00 50.94 170 ARG A C 1
ATOM 1353 O O . ARG A 1 170 ? -21.038 23.203 -1.471 1.00 50.94 170 ARG A O 1
ATOM 1360 N N . GLU A 1 171 ? -19.908 21.462 -0.614 1.00 46.09 171 GLU A N 1
ATOM 1361 C CA . GLU A 1 171 ? -20.035 21.847 0.799 1.00 46.09 171 GLU A CA 1
ATOM 1362 C C . GLU A 1 171 ? -19.241 23.131 1.110 1.00 46.09 171 GLU A C 1
ATOM 1364 O O . GLU A 1 171 ? -19.748 24.005 1.804 1.00 46.09 171 GLU A O 1
ATOM 1369 N N . ALA A 1 172 ? -18.043 23.301 0.537 1.00 50.50 172 ALA A N 1
ATOM 1370 C CA . ALA A 1 172 ? -17.259 24.532 0.674 1.00 50.50 172 ALA A CA 1
ATOM 1371 C C . ALA A 1 172 ? -17.904 25.734 -0.036 1.00 50.50 172 ALA A C 1
ATOM 1373 O O . ALA A 1 172 ? -17.798 26.856 0.450 1.00 50.50 172 ALA A O 1
ATOM 1374 N N . LYS A 1 173 ? -18.593 25.508 -1.163 1.00 51.50 173 LYS A N 1
ATOM 1375 C CA . LYS A 1 173 ? -19.342 26.558 -1.866 1.00 51.50 173 LYS A CA 1
ATOM 1376 C C . LYS A 1 173 ? -20.609 26.967 -1.105 1.00 51.50 173 LYS A C 1
ATOM 1378 O O . LYS A 1 173 ? -20.896 28.150 -1.035 1.00 51.50 173 LYS A O 1
ATOM 1383 N N . ALA A 1 174 ? -21.306 26.012 -0.486 1.00 51.19 174 ALA A N 1
ATOM 1384 C CA . ALA A 1 174 ? -22.496 26.268 0.331 1.00 51.19 174 ALA A CA 1
ATOM 1385 C C . ALA A 1 174 ? -22.192 26.902 1.705 1.00 51.19 174 ALA A C 1
ATOM 1387 O O . ALA A 1 174 ? -23.095 27.424 2.341 1.00 51.19 174 ALA A O 1
ATOM 1388 N N . ALA A 1 175 ? -20.944 26.838 2.181 1.00 50.44 175 ALA A N 1
ATOM 1389 C CA . ALA A 1 175 ? -20.498 27.510 3.406 1.00 50.44 175 ALA A CA 1
ATOM 1390 C C . ALA A 1 175 ? -19.956 28.935 3.162 1.00 50.44 175 ALA A C 1
ATOM 1392 O O . ALA A 1 175 ? -19.563 29.607 4.114 1.00 50.44 175 ALA A O 1
ATOM 1393 N N . ALA A 1 176 ? -19.882 29.362 1.897 1.00 49.78 176 ALA A N 1
ATOM 1394 C CA . ALA A 1 176 ? -19.413 30.682 1.473 1.00 49.78 176 ALA A CA 1
ATOM 1395 C C . ALA A 1 176 ? -20.552 31.596 0.967 1.00 49.78 176 ALA A C 1
ATOM 1397 O O . ALA A 1 176 ? -20.275 32.710 0.522 1.00 49.78 176 ALA A O 1
ATOM 1398 N N . GLU A 1 177 ? -21.801 31.122 1.040 1.00 42.66 177 GLU A N 1
ATOM 1399 C CA . GLU A 1 177 ? -23.058 31.858 0.819 1.00 42.66 177 GLU A CA 1
ATOM 1400 C C . GLU A 1 177 ? -23.790 32.024 2.158 1.00 42.66 177 GLU A C 1
ATOM 1402 O O . GLU A 1 177 ? -24.393 33.102 2.360 1.00 42.66 177 GLU A O 1
#

Radius of gyration: 18.03 Å; Cα contacts (8 Å, |Δi|>4): 306; chains: 1; bounding box: 41×57×40 Å

Organism: Heterosigma akashiwo (NCBI:txid2829)